Protein AF-A0A177DA04-F1 (afdb_monomer_lite)

Sequence (221 aa):
MASESLLPSSLSTVGLNAWQENIQHTIASGASYNESFCVTCPNVEGAEEYCADYDKLRGQGVSLKIFTAANLSEALQFEYALVQNPLDELPYHKLNYDVSLLDCADPLDHALLYGIGFNTEN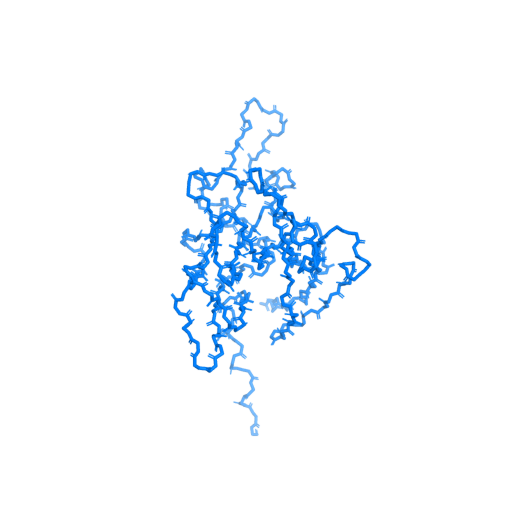HREITDQSMSAEDRKHKVDLCPGYKGGLRVSFKAEESCDGDVCEPIDCNEDDWCKIYFFQRTRDGEPSLSCGGEFRGNVVLDLCVASAGANINTEAGSK

pLDDT: mean 77.26, std 18.07, range [25.11, 94.94]

Secondary structure (DSSP, 8-state):
------PPEEEEEE-SS-GGGG-EEEE-TT-----PPPEE----TT-S---TTT-SSTT--EEEEEEETTEEEEEEEEEEEEE--GGGT-SSPEEEEEEE-TTSS-TTTTTTTTT--TTSS------TTT--HHHHHHHHHHSTTTTT-EEEEEEEPTTS-STTSPPEEE-SSS--SSBSS-S--SS-S-EEEEEE--EEEEEESSGGGGGSSSSSS----

Radius of gyration: 19.54 Å; chains: 1; bounding box: 57×49×57 Å

Organism: Alternaria alternata (NCBI:txid5599)

Foldseek 3Di:
DDDPDPAWKKKAKDQPDDPVRRDIDTAGVPGDDDDDAAAEEAPDPPQPDTPVVRHPHHNAWIWMWIGGPVDPQFTKIKTWHQYDHSVVVDPGTKIKIAIERQSHLACVVVVVQVVADPPDPDGDQDFLVRDDLSNLVSSQVTHPQQAQHKKKAWDADPPDDRPQWDIWTDGSRDDTLHGRHDCDDDNRSITIGNDHGHGDIDMHGNVRVVVVPPPDPDDDD

Structure (mmCIF, N/CA/C/O backbone):
data_AF-A0A177DA04-F1
#
_entry.id   AF-A0A177DA04-F1
#
loop_
_atom_site.group_PDB
_atom_site.id
_atom_site.type_symbol
_atom_site.label_atom_id
_atom_site.label_alt_id
_atom_site.label_comp_id
_atom_site.label_asym_id
_atom_site.label_entity_id
_atom_site.label_seq_id
_atom_site.pdbx_PDB_ins_code
_atom_site.Cartn_x
_atom_site.Cartn_y
_atom_site.Cartn_z
_atom_site.occupancy
_atom_site.B_iso_or_equiv
_atom_site.auth_seq_id
_atom_site.auth_comp_id
_atom_site.auth_asym_id
_atom_site.auth_atom_id
_atom_site.pdbx_PDB_model_num
ATOM 1 N N . MET A 1 1 ? 4.439 -19.623 -28.391 1.00 32.19 1 MET A N 1
ATOM 2 C CA . MET A 1 1 ? 3.763 -18.685 -27.475 1.00 32.19 1 MET A CA 1
ATOM 3 C C . MET A 1 1 ? 3.767 -19.354 -26.119 1.00 32.19 1 MET A C 1
ATOM 5 O O . MET A 1 1 ? 3.118 -20.381 -25.972 1.00 32.19 1 MET A O 1
ATOM 9 N N . ALA A 1 2 ? 4.636 -18.904 -25.217 1.00 25.11 2 ALA A N 1
ATOM 10 C CA . ALA A 1 2 ? 4.745 -19.487 -23.888 1.00 25.11 2 ALA A CA 1
ATOM 11 C C . ALA A 1 2 ? 3.611 -18.921 -23.030 1.00 25.11 2 ALA A C 1
ATOM 13 O O . ALA A 1 2 ? 3.493 -17.710 -22.883 1.00 25.11 2 ALA A O 1
ATOM 14 N N . SER A 1 3 ? 2.753 -19.808 -22.536 1.00 26.34 3 SER A N 1
ATOM 15 C CA . SER A 1 3 ? 1.820 -19.515 -21.456 1.00 26.34 3 SER A CA 1
ATOM 16 C C . SER A 1 3 ? 2.656 -19.287 -20.200 1.00 26.34 3 SER A C 1
ATOM 18 O O . SER A 1 3 ? 3.139 -20.255 -19.612 1.00 26.34 3 SER A O 1
ATOM 20 N N . GLU A 1 4 ? 2.872 -18.031 -19.813 1.00 31.91 4 GLU A N 1
ATOM 21 C CA . GLU A 1 4 ? 3.385 -17.703 -18.483 1.00 31.91 4 GLU A CA 1
ATOM 22 C C . GLU A 1 4 ? 2.327 -18.125 -17.462 1.00 31.91 4 GLU A C 1
ATOM 24 O O . GLU A 1 4 ? 1.339 -17.440 -17.213 1.00 31.91 4 GLU A O 1
ATOM 29 N N . SER A 1 5 ? 2.512 -19.329 -16.927 1.00 34.41 5 SER A N 1
ATOM 30 C CA . SER A 1 5 ? 1.842 -19.801 -15.724 1.00 34.41 5 SER A CA 1
ATOM 31 C C . SER A 1 5 ? 2.102 -18.777 -14.622 1.00 34.41 5 SER A C 1
ATOM 33 O O . SER A 1 5 ? 3.242 -18.658 -14.174 1.00 34.41 5 SER A O 1
ATOM 35 N N . LEU A 1 6 ? 1.058 -18.062 -14.194 1.00 39.75 6 LEU A N 1
ATOM 36 C CA . LEU A 1 6 ? 1.066 -17.227 -12.994 1.00 39.75 6 LEU A CA 1
ATOM 37 C C . LEU A 1 6 ? 1.568 -18.086 -11.827 1.00 39.75 6 LEU A C 1
ATOM 39 O O . LEU A 1 6 ? 0.866 -18.978 -11.349 1.00 39.75 6 LEU A O 1
ATOM 43 N N . LEU A 1 7 ? 2.829 -17.883 -11.447 1.00 40.91 7 LEU A N 1
ATOM 44 C CA . LEU A 1 7 ? 3.443 -18.593 -10.334 1.00 40.91 7 LEU A CA 1
ATOM 45 C C . LEU A 1 7 ?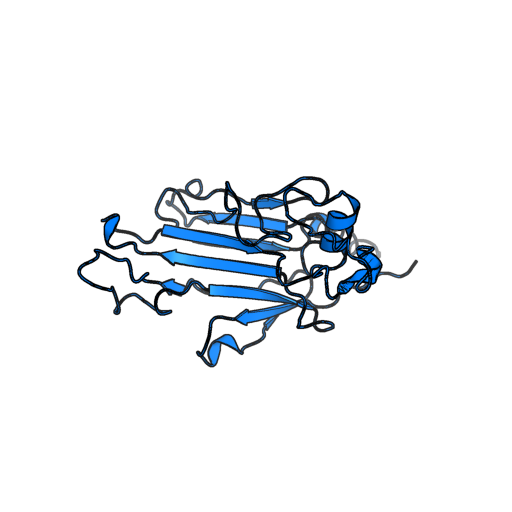 2.674 -18.254 -9.048 1.00 40.91 7 LEU A C 1
ATOM 47 O O . LEU A 1 7 ? 2.186 -17.130 -8.915 1.00 40.91 7 LEU A O 1
ATOM 51 N N . PRO A 1 8 ? 2.542 -19.206 -8.110 1.00 40.59 8 PRO A N 1
ATOM 52 C CA . PRO A 1 8 ? 1.866 -18.953 -6.846 1.00 40.59 8 PRO A CA 1
ATOM 53 C C . PRO A 1 8 ? 2.555 -17.803 -6.103 1.00 40.59 8 PRO A C 1
ATOM 55 O O . PRO A 1 8 ? 3.779 -17.799 -5.930 1.00 40.59 8 PRO A O 1
ATOM 58 N N . SER A 1 9 ? 1.754 -16.834 -5.673 1.00 46.91 9 SER A N 1
ATOM 59 C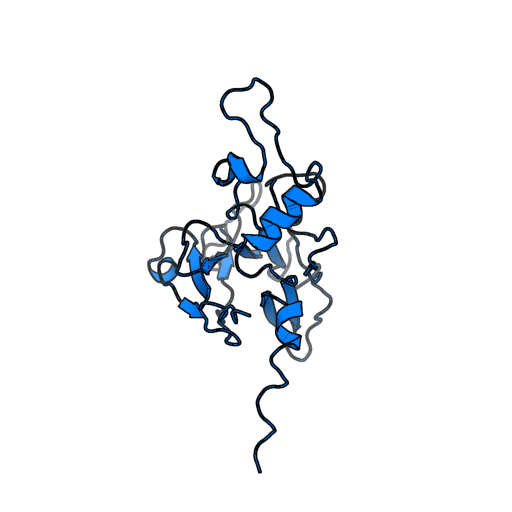 CA . SER A 1 9 ? 2.197 -15.756 -4.798 1.00 46.91 9 SER A CA 1
ATOM 60 C C . SER A 1 9 ? 2.239 -16.288 -3.367 1.00 46.91 9 SER A C 1
ATOM 62 O O . SER A 1 9 ? 1.348 -17.022 -2.938 1.00 46.91 9 SER A O 1
ATOM 64 N N . SER A 1 10 ? 3.272 -15.940 -2.613 1.00 45.19 10 SER A N 1
ATOM 65 C CA . SER A 1 10 ? 3.345 -16.239 -1.184 1.00 45.19 10 SER A CA 1
ATOM 66 C C . SER A 1 10 ? 3.157 -14.935 -0.416 1.00 45.19 10 SER A C 1
ATOM 68 O O . SER A 1 10 ? 3.814 -13.936 -0.690 1.00 45.19 10 SER A O 1
ATOM 70 N N . LEU A 1 11 ? 2.225 -14.940 0.527 1.00 47.34 11 LEU A N 1
ATOM 71 C CA . LEU A 1 11 ? 1.990 -13.860 1.470 1.00 47.34 11 LEU A CA 1
ATOM 72 C C . LEU A 1 11 ? 2.833 -14.111 2.723 1.00 47.34 11 LEU A C 1
ATOM 74 O O . LEU A 1 11 ? 2.823 -15.218 3.257 1.00 47.34 11 LEU A O 1
ATOM 78 N N . SER A 1 12 ? 3.524 -13.095 3.223 1.00 43.62 12 SER A N 1
ATOM 79 C CA . SER A 1 12 ? 4.041 -13.066 4.590 1.00 43.62 12 SER A CA 1
ATOM 80 C C . SER A 1 12 ? 3.496 -11.832 5.282 1.00 43.62 12 SER A C 1
ATOM 82 O O . SER A 1 12 ? 3.671 -10.710 4.817 1.00 43.62 12 SER A O 1
ATOM 84 N N . THR A 1 13 ? 2.878 -12.022 6.433 1.00 41.59 13 THR A N 1
ATOM 85 C CA . THR A 1 13 ? 2.713 -10.953 7.421 1.00 41.59 13 THR A CA 1
ATOM 86 C C . THR A 1 13 ? 4.102 -10.494 7.884 1.00 41.59 13 THR A C 1
ATOM 88 O O . THR A 1 13 ? 4.988 -11.329 8.037 1.00 41.59 13 THR A O 1
ATOM 91 N N . VAL A 1 14 ? 4.352 -9.198 8.086 1.00 36.78 14 VAL A N 1
ATOM 92 C CA . VAL A 1 14 ? 5.551 -8.730 8.806 1.00 36.78 14 VAL A CA 1
ATOM 93 C C . VAL A 1 14 ? 5.154 -7.584 9.735 1.00 36.78 14 VAL A C 1
ATOM 95 O O . VAL A 1 14 ? 4.710 -6.542 9.271 1.00 36.78 14 VAL A O 1
ATOM 98 N N . GLY A 1 15 ? 5.332 -7.769 11.047 1.00 35.88 15 GLY A N 1
ATOM 99 C CA . GLY A 1 15 ? 4.949 -6.792 12.075 1.00 35.88 15 GLY A CA 1
ATOM 100 C C . GLY A 1 15 ? 5.748 -6.893 13.384 1.00 35.88 15 GLY A C 1
ATOM 101 O O . GLY A 1 15 ? 5.175 -6.760 14.445 1.00 35.88 15 GLY A O 1
ATOM 102 N N . LEU A 1 16 ? 7.061 -7.148 13.317 1.00 41.31 16 LEU A N 1
ATOM 103 C CA . LEU A 1 16 ? 8.020 -7.274 14.436 1.00 41.31 16 LEU A CA 1
ATOM 104 C C . LEU A 1 16 ? 7.566 -8.006 15.735 1.00 41.31 16 LEU A C 1
ATOM 106 O O . LEU A 1 16 ? 7.129 -7.405 16.717 1.00 41.31 16 LEU A O 1
ATOM 110 N N . ASN A 1 17 ? 8.053 -9.253 15.833 1.00 39.59 17 ASN A N 1
ATOM 111 C CA . ASN A 1 17 ? 8.361 -10.056 17.035 1.00 39.59 17 ASN A CA 1
ATOM 112 C C . ASN A 1 17 ? 7.239 -10.901 17.657 1.00 39.59 17 ASN A C 1
ATOM 114 O O . ASN A 1 17 ? 7.461 -11.494 18.720 1.00 39.59 17 ASN A O 1
ATOM 118 N N . ALA A 1 18 ? 6.103 -11.085 16.987 1.00 50.94 18 ALA A N 1
ATOM 119 C CA . ALA A 1 18 ? 5.252 -12.242 17.264 1.00 50.94 18 ALA A CA 1
ATOM 120 C C . ALA A 1 18 ? 5.673 -13.414 16.360 1.00 50.94 18 ALA A C 1
ATOM 122 O O . ALA A 1 18 ? 5.874 -13.248 15.160 1.00 50.94 18 ALA A O 1
ATOM 123 N N . TRP A 1 19 ? 5.811 -14.633 16.896 1.00 56.94 19 TRP A N 1
ATOM 124 C CA . TRP A 1 19 ? 6.152 -15.801 16.061 1.00 56.94 19 TRP A CA 1
ATOM 125 C C . TRP A 1 19 ? 5.100 -16.050 14.969 1.00 56.94 19 TRP A C 1
ATOM 127 O O . TRP A 1 19 ? 5.424 -16.610 13.924 1.00 56.94 19 TRP A O 1
ATOM 137 N N . GLN A 1 20 ? 3.866 -15.600 15.215 1.00 55.28 20 GLN A N 1
ATOM 138 C CA . GLN A 1 20 ? 2.743 -15.631 14.287 1.00 55.28 20 GLN A CA 1
ATOM 139 C C . GLN A 1 20 ? 2.986 -14.808 13.015 1.00 55.28 20 GLN A C 1
ATOM 141 O O . GLN A 1 20 ? 2.412 -15.131 11.986 1.00 55.28 20 GLN A O 1
ATOM 146 N N . GLU A 1 21 ? 3.858 -13.800 13.049 1.00 61.03 21 GLU A N 1
ATOM 147 C CA . GLU A 1 21 ? 4.155 -12.963 11.880 1.00 61.03 21 GLU A CA 1
ATOM 148 C C . GLU A 1 21 ? 5.144 -13.631 10.928 1.00 61.03 21 GLU A C 1
ATOM 150 O O . GLU A 1 21 ? 5.102 -13.383 9.736 1.00 61.03 21 GLU A O 1
ATOM 155 N N . ASN A 1 22 ? 5.990 -14.549 11.405 1.00 65.06 22 ASN A N 1
ATOM 156 C CA . ASN A 1 22 ? 6.877 -15.323 10.525 1.00 65.06 22 ASN A CA 1
ATOM 157 C C . ASN A 1 22 ? 6.127 -16.400 9.721 1.00 65.06 22 ASN A C 1
ATOM 159 O O . ASN A 1 22 ? 6.755 -17.187 9.005 1.00 65.06 22 ASN A O 1
ATOM 163 N N . ILE A 1 23 ? 4.803 -16.495 9.873 1.00 72.88 23 ILE A N 1
ATOM 164 C CA . ILE A 1 23 ? 3.995 -17.466 9.152 1.00 72.88 23 ILE A CA 1
ATOM 165 C C . ILE A 1 23 ? 3.788 -16.956 7.727 1.00 72.88 23 ILE A C 1
ATOM 167 O O . ILE A 1 23 ? 3.150 -15.938 7.479 1.00 72.88 23 ILE A O 1
ATOM 171 N N . GLN A 1 24 ? 4.333 -17.709 6.775 1.00 80.06 24 GLN A N 1
ATOM 172 C CA . GLN A 1 24 ? 4.091 -17.489 5.358 1.00 80.06 24 GLN A CA 1
ATOM 173 C C . GLN A 1 24 ? 2.893 -18.320 4.906 1.00 80.06 24 GLN A C 1
ATOM 175 O O . GLN A 1 24 ? 2.809 -19.524 5.168 1.00 80.06 24 GLN A O 1
ATOM 180 N N . HIS A 1 25 ? 1.988 -17.682 4.178 1.00 85.31 25 HIS A N 1
ATOM 181 C CA . HIS A 1 25 ? 0.802 -18.283 3.596 1.00 85.31 25 HIS A CA 1
ATOM 182 C C . HIS A 1 25 ? 0.931 -18.290 2.075 1.00 85.31 25 HIS A C 1
ATOM 184 O O . HIS A 1 25 ? 0.989 -17.246 1.434 1.00 85.31 25 HIS A O 1
ATOM 190 N N . THR A 1 26 ? 0.958 -19.467 1.455 1.00 85.94 26 THR A N 1
ATOM 191 C CA . THR A 1 26 ? 0.927 -19.555 -0.011 1.00 85.94 26 THR A CA 1
ATOM 192 C C . THR A 1 26 ? -0.490 -19.314 -0.522 1.00 85.94 26 THR A C 1
ATOM 194 O O . THR A 1 26 ? -1.422 -20.011 -0.120 1.00 85.94 26 THR A O 1
ATOM 197 N N . ILE A 1 27 ? -0.644 -18.364 -1.444 1.00 85.25 27 ILE A N 1
ATOM 198 C CA . ILE A 1 27 ? -1.904 -18.047 -2.115 1.00 85.25 27 ILE A CA 1
ATOM 199 C C . ILE A 1 27 ? -1.785 -18.504 -3.570 1.00 85.25 27 ILE A C 1
ATOM 201 O O . ILE A 1 27 ? -1.042 -17.946 -4.378 1.00 85.25 27 ILE A O 1
ATOM 205 N N . ALA A 1 28 ? -2.515 -19.564 -3.914 1.00 85.06 28 ALA A N 1
ATOM 206 C CA . ALA A 1 28 ? -2.605 -20.005 -5.300 1.00 85.06 28 ALA A CA 1
ATOM 207 C C . ALA A 1 28 ? -3.313 -18.949 -6.168 1.00 85.06 28 ALA A C 1
ATOM 209 O O . ALA A 1 28 ? -4.104 -18.146 -5.674 1.00 85.06 28 ALA A O 1
ATOM 210 N N . SER A 1 29 ? -3.069 -18.972 -7.480 1.00 85.00 29 SER A N 1
ATOM 211 C CA . SER A 1 29 ? -3.790 -18.102 -8.416 1.00 85.00 29 SER A CA 1
ATOM 212 C C . SER A 1 29 ? -5.308 -18.293 -8.277 1.00 85.00 29 SER A C 1
ATOM 214 O O . SER A 1 29 ? -5.792 -19.424 -8.238 1.00 85.00 29 SER A O 1
ATOM 216 N N . GLY A 1 30 ? -6.047 -17.186 -8.161 1.00 85.31 30 GLY A N 1
ATOM 217 C CA . GLY A 1 30 ? -7.500 -17.185 -7.954 1.00 85.31 30 GLY A CA 1
ATOM 218 C C . GLY A 1 30 ? -7.962 -17.555 -6.538 1.00 85.31 30 GLY A C 1
ATOM 219 O O . GLY A 1 30 ? -9.165 -17.561 -6.288 1.00 85.31 30 GLY A O 1
ATOM 220 N N . ALA A 1 31 ? -7.047 -17.859 -5.613 1.00 89.06 31 ALA A N 1
ATOM 221 C CA . ALA A 1 31 ? -7.371 -18.081 -4.208 1.00 89.06 31 ALA A CA 1
ATOM 222 C C . ALA A 1 31 ? -7.358 -16.766 -3.411 1.00 89.06 31 ALA A C 1
ATOM 224 O O . ALA A 1 31 ? -6.904 -15.726 -3.885 1.00 89.06 31 ALA A O 1
ATOM 225 N N . SER A 1 32 ? -7.836 -16.832 -2.169 1.00 89.75 32 SER A N 1
ATOM 226 C CA . SER A 1 32 ? -7.848 -15.702 -1.238 1.00 89.75 32 SER A CA 1
ATOM 227 C C . SER A 1 32 ? -7.281 -16.121 0.114 1.00 89.75 32 SER A C 1
ATOM 229 O O . SER A 1 32 ? -7.444 -17.268 0.537 1.00 89.75 32 SER A O 1
ATOM 231 N N . TYR A 1 33 ? -6.650 -15.173 0.798 1.00 89.94 33 TYR A N 1
ATOM 232 C CA . TYR A 1 33 ? -6.265 -15.267 2.202 1.00 89.94 33 TYR A CA 1
ATOM 233 C C . TYR A 1 33 ? -7.043 -14.214 2.986 1.00 89.94 33 TYR A C 1
ATOM 235 O O . TYR A 1 33 ? -7.231 -13.108 2.490 1.00 89.94 33 TYR A O 1
ATOM 243 N N . ASN A 1 34 ? -7.480 -14.561 4.196 1.00 90.25 34 ASN A N 1
ATOM 244 C CA . ASN A 1 34 ? -8.212 -13.654 5.071 1.00 90.25 34 ASN A CA 1
ATOM 245 C C . ASN A 1 34 ? -7.670 -13.768 6.497 1.00 90.25 34 ASN A C 1
ATOM 247 O O . ASN A 1 34 ? -7.446 -14.879 6.983 1.00 90.25 34 ASN A O 1
ATOM 251 N N . GLU A 1 35 ? -7.570 -12.636 7.186 1.00 85.12 35 GLU A N 1
ATOM 252 C CA . GLU A 1 35 ? -7.274 -12.560 8.614 1.00 85.12 35 GLU A CA 1
ATOM 253 C C . GLU A 1 35 ? -8.138 -11.497 9.299 1.00 85.12 35 GLU A C 1
ATOM 255 O O . GLU A 1 35 ? -8.652 -10.580 8.659 1.00 85.12 35 GLU A O 1
ATOM 260 N N . SER A 1 36 ? -8.348 -11.642 10.607 1.00 85.69 36 SER A N 1
ATOM 261 C CA . SER A 1 36 ? -9.048 -10.627 11.396 1.00 85.69 36 SER A CA 1
ATOM 262 C C . SER A 1 36 ? -8.167 -9.399 11.601 1.00 85.69 36 SER A C 1
ATOM 264 O O . SER A 1 36 ? -6.971 -9.535 11.849 1.00 85.69 36 SER A O 1
ATOM 266 N N . PHE A 1 37 ? -8.771 -8.208 11.632 1.00 84.12 37 PHE A N 1
ATOM 267 C CA . PHE A 1 37 ? -8.032 -6.988 11.940 1.00 84.12 37 PHE A CA 1
ATOM 268 C C . PHE A 1 37 ? -7.311 -7.046 13.296 1.00 84.12 37 PHE A C 1
ATOM 270 O O . PHE A 1 37 ? -7.845 -7.497 14.325 1.00 84.12 37 PHE A O 1
ATOM 277 N N . CYS A 1 38 ? -6.100 -6.496 13.297 1.00 78.44 38 CYS A N 1
ATOM 278 C CA . CYS A 1 38 ? -5.376 -6.140 14.504 1.00 78.44 38 CYS A CA 1
ATOM 279 C C . CYS A 1 38 ? -5.726 -4.709 14.907 1.00 78.44 38 CYS A C 1
ATOM 281 O O . CYS A 1 38 ? -5.922 -3.831 14.065 1.00 78.44 38 CYS A O 1
ATOM 283 N N . VAL A 1 39 ? -5.814 -4.502 16.215 1.00 79.88 39 VAL A N 1
ATOM 284 C CA . VAL A 1 39 ? -6.092 -3.203 16.821 1.00 79.88 39 VAL A CA 1
ATOM 285 C C . VAL A 1 39 ? -4.783 -2.634 17.325 1.00 79.88 39 VAL A C 1
ATOM 287 O O . VAL A 1 39 ? -3.997 -3.378 17.913 1.00 79.88 39 VAL A O 1
ATOM 290 N N . THR A 1 40 ? -4.569 -1.341 17.099 1.00 76.44 40 THR A N 1
ATOM 291 C CA . THR A 1 40 ? -3.406 -0.625 17.608 1.00 76.44 40 THR A CA 1
ATOM 292 C C . THR A 1 40 ? -3.808 0.639 18.357 1.00 76.44 40 THR A C 1
ATOM 294 O O . THR A 1 40 ? -4.761 1.330 17.989 1.00 76.44 40 THR A O 1
ATOM 297 N N . CYS A 1 41 ? -3.068 0.950 19.418 1.00 78.81 41 CYS A N 1
ATOM 298 C CA . CYS A 1 41 ? -3.226 2.182 20.171 1.00 78.81 41 CYS A CA 1
ATOM 299 C C . CYS A 1 41 ? -1.956 3.021 20.002 1.00 78.81 41 CYS A C 1
ATOM 301 O O . CYS A 1 41 ? -0.912 2.657 20.532 1.00 78.81 41 CYS A O 1
ATOM 303 N N . PRO A 1 42 ? -1.956 4.123 19.244 1.00 74.75 42 PRO A N 1
ATOM 304 C CA . PRO A 1 42 ? -0.759 4.940 19.111 1.00 74.75 42 PRO A CA 1
ATOM 305 C C . PRO A 1 42 ? -0.409 5.595 20.453 1.00 74.75 42 PRO A C 1
ATOM 307 O O . PRO A 1 42 ? -1.280 6.058 21.189 1.00 74.75 42 PRO A O 1
ATOM 310 N N . ASN A 1 43 ? 0.886 5.672 20.764 1.00 75.50 43 ASN A N 1
ATOM 311 C CA . ASN A 1 43 ? 1.364 6.486 21.878 1.00 75.50 43 ASN A CA 1
ATOM 312 C C . ASN A 1 43 ? 1.475 7.944 21.410 1.00 75.50 43 ASN A C 1
ATOM 314 O O . ASN A 1 43 ? 2.456 8.315 20.762 1.00 75.50 43 ASN A O 1
ATOM 318 N N . VAL A 1 44 ? 0.440 8.739 21.679 1.00 75.50 44 VAL A N 1
ATOM 319 C CA . VAL A 1 44 ? 0.332 10.126 21.210 1.00 75.50 44 VAL A CA 1
ATOM 320 C C . VAL A 1 44 ? 0.772 11.091 22.311 1.00 75.50 44 VAL A C 1
ATOM 322 O O . VAL A 1 44 ? 0.290 11.021 23.441 1.00 75.50 44 VAL A O 1
ATOM 325 N N . GLU A 1 45 ? 1.679 12.015 21.987 1.00 78.31 45 GLU A N 1
ATOM 326 C CA . GLU A 1 45 ? 2.109 13.065 22.916 1.00 78.31 45 GLU A CA 1
ATOM 327 C C . GLU A 1 45 ? 0.915 13.945 23.329 1.00 78.31 45 GLU A C 1
ATOM 329 O O . GLU A 1 45 ? 0.154 14.416 22.486 1.00 78.31 45 GLU A O 1
ATOM 334 N N . GLY A 1 46 ? 0.743 14.160 24.636 1.00 76.25 46 GLY A N 1
ATOM 335 C CA . GLY A 1 46 ? -0.382 14.918 25.196 1.00 76.25 46 GLY A CA 1
ATOM 336 C C . GLY A 1 46 ? -1.605 14.076 25.571 1.00 76.25 46 GLY A C 1
ATOM 337 O O . GLY A 1 46 ? -2.508 14.601 26.217 1.00 76.25 46 GLY A O 1
ATOM 338 N N . ALA A 1 47 ? -1.627 12.783 25.237 1.00 74.94 47 ALA A N 1
ATOM 339 C CA . ALA A 1 47 ? -2.603 11.852 25.791 1.00 74.94 47 ALA A CA 1
ATOM 340 C C . ALA A 1 47 ? -2.190 11.423 27.209 1.00 74.94 47 ALA A C 1
ATOM 342 O O . ALA A 1 47 ? -1.024 11.108 27.451 1.00 74.94 47 ALA A O 1
ATOM 343 N N . GLU A 1 48 ? -3.138 11.402 28.152 1.00 67.56 48 GLU A N 1
ATOM 344 C CA . GLU A 1 48 ? -2.853 11.001 29.540 1.00 67.56 48 GLU A CA 1
ATOM 345 C C . GLU A 1 48 ? -2.599 9.492 29.683 1.00 67.56 48 GLU A C 1
ATOM 347 O O . GLU A 1 48 ? -1.870 9.079 30.586 1.00 67.56 48 GLU A O 1
ATOM 352 N N . GLU A 1 49 ? -3.162 8.666 28.795 1.00 71.25 49 GLU A N 1
ATOM 353 C CA . GLU A 1 49 ? -3.114 7.212 28.923 1.00 71.25 49 GLU A CA 1
ATOM 354 C C . GLU A 1 49 ? -3.008 6.504 27.565 1.00 71.25 49 GLU A C 1
ATOM 356 O O . GLU A 1 49 ? -3.740 6.789 26.617 1.00 71.25 49 GLU A O 1
ATOM 361 N N . TYR A 1 50 ? -2.085 5.545 27.491 1.00 74.69 50 TYR A N 1
ATOM 362 C CA . TYR A 1 50 ? -1.986 4.581 26.400 1.00 74.69 50 TYR A CA 1
ATOM 363 C C . TYR A 1 50 ? -2.945 3.413 26.665 1.00 74.69 50 TYR A C 1
ATOM 365 O O . TYR A 1 50 ? -2.909 2.803 27.735 1.00 74.69 50 TYR A O 1
ATOM 373 N N . CYS A 1 51 ? -3.780 3.067 25.685 1.00 72.88 51 CYS A N 1
ATOM 374 C CA . CYS A 1 51 ? -4.856 2.086 25.832 1.00 72.88 51 CYS A CA 1
ATOM 375 C C . CYS A 1 51 ? -4.388 0.625 25.658 1.00 72.88 51 CYS A C 1
ATOM 377 O O . CYS A 1 51 ? -4.807 -0.092 24.749 1.00 72.88 51 CYS A O 1
ATOM 379 N N . ALA A 1 52 ? -3.523 0.175 26.574 1.00 72.88 52 ALA A N 1
ATOM 380 C CA . ALA A 1 52 ? -2.853 -1.130 26.528 1.00 72.88 52 ALA A CA 1
ATOM 381 C C . ALA A 1 52 ? -3.801 -2.339 26.428 1.00 72.88 52 ALA A C 1
ATOM 383 O O . ALA A 1 52 ? -3.430 -3.346 25.831 1.00 72.88 52 ALA A O 1
ATOM 384 N N . ASP A 1 53 ? -5.008 -2.246 26.991 1.00 73.56 53 ASP A N 1
ATOM 385 C CA . ASP A 1 53 ? -5.978 -3.351 27.007 1.00 73.56 53 ASP A CA 1
ATOM 386 C C . ASP A 1 53 ? -6.603 -3.636 25.630 1.00 73.56 53 ASP A C 1
ATOM 388 O O . ASP A 1 53 ? -7.058 -4.752 25.375 1.00 73.56 53 ASP A O 1
ATOM 392 N N . TYR A 1 54 ? -6.624 -2.642 24.737 1.00 68.31 54 TYR A N 1
ATOM 393 C CA . TYR A 1 54 ? -7.153 -2.781 23.375 1.00 68.31 54 TYR A CA 1
ATOM 394 C C . TYR A 1 54 ? -6.053 -3.065 22.354 1.00 68.31 54 TYR A C 1
ATOM 396 O O . TYR A 1 54 ? -6.327 -3.606 21.281 1.00 68.31 54 TYR A O 1
ATOM 404 N N . ASP A 1 55 ? -4.816 -2.702 22.686 1.00 71.69 55 ASP A N 1
ATOM 405 C CA . ASP A 1 55 ? -3.707 -2.745 21.755 1.00 71.69 55 ASP A CA 1
ATOM 406 C C . ASP A 1 55 ? -3.167 -4.169 21.562 1.00 71.69 55 ASP A C 1
ATOM 408 O O . ASP A 1 55 ? -2.517 -4.749 22.436 1.00 71.69 55 ASP A O 1
ATOM 412 N N . LYS A 1 56 ? -3.416 -4.731 20.377 1.00 66.81 56 LYS A N 1
ATOM 413 C CA . LYS A 1 56 ? -2.853 -6.022 19.974 1.00 66.81 56 LYS A CA 1
ATOM 414 C C . LYS A 1 56 ? -1.413 -5.887 19.468 1.00 66.81 56 LYS A C 1
ATOM 416 O O . LYS A 1 56 ? -0.675 -6.867 19.547 1.00 66.81 56 LYS A O 1
ATOM 421 N N . LEU A 1 57 ? -1.014 -4.714 18.969 1.00 66.88 57 LEU A N 1
ATOM 422 C CA . LEU A 1 57 ? 0.306 -4.415 18.405 1.00 66.88 57 LEU A CA 1
ATOM 423 C C . LEU A 1 57 ? 0.736 -2.999 18.807 1.00 66.88 57 LEU A C 1
ATOM 425 O O . LEU A 1 57 ? 0.306 -2.024 18.194 1.00 66.88 57 LEU A O 1
ATOM 429 N N . ARG A 1 58 ? 1.614 -2.913 19.820 1.00 63.47 58 ARG A N 1
ATOM 430 C CA . ARG A 1 58 ? 2.041 -1.683 20.524 1.00 63.47 58 ARG A CA 1
ATOM 431 C C . ARG A 1 58 ? 2.265 -0.460 19.621 1.00 63.47 58 ARG A C 1
ATOM 433 O O . ARG A 1 58 ? 3.403 -0.184 19.239 1.00 63.47 58 ARG A O 1
ATOM 440 N N . GLY A 1 59 ? 1.208 0.297 19.334 1.00 63.22 59 GLY A N 1
ATOM 441 C CA . GLY A 1 59 ? 1.231 1.468 18.453 1.00 63.22 59 GLY A CA 1
ATOM 442 C C . GLY A 1 59 ? 1.692 1.210 17.013 1.00 63.22 59 GLY A C 1
ATOM 443 O O . GLY A 1 59 ? 2.068 2.165 16.337 1.00 63.22 59 GLY A O 1
ATOM 444 N N . GLN A 1 60 ? 1.719 -0.046 16.556 1.00 68.19 60 GLN A N 1
ATOM 445 C CA . GLN A 1 60 ? 2.134 -0.426 15.206 1.00 68.19 60 GLN A CA 1
ATOM 446 C C . GLN A 1 60 ? 0.952 -0.963 14.393 1.00 68.19 60 GLN A C 1
ATOM 448 O O . GLN A 1 60 ? 0.141 -1.748 14.888 1.00 68.19 60 GLN A O 1
ATOM 453 N N . GLY A 1 61 ? 0.878 -0.543 13.129 1.00 77.31 61 GLY A N 1
ATOM 454 C CA . GLY A 1 61 ? 0.001 -1.155 12.136 1.00 77.31 61 GLY A CA 1
ATOM 455 C C . GLY A 1 61 ? 0.463 -2.560 11.743 1.00 77.31 61 GLY A C 1
ATOM 456 O O . GLY A 1 61 ? 1.555 -3.008 12.093 1.00 77.31 61 GLY A O 1
ATOM 457 N N . VAL A 1 62 ? -0.388 -3.259 11.001 1.00 84.50 62 VAL A N 1
ATOM 458 C CA . VAL A 1 62 ? -0.072 -4.539 10.366 1.00 84.50 62 VAL A CA 1
ATOM 459 C C . VAL A 1 62 ? 0.402 -4.271 8.954 1.00 84.50 62 VAL A C 1
ATOM 461 O O . VAL A 1 62 ? -0.318 -3.643 8.186 1.00 84.50 62 VAL A O 1
ATOM 464 N N . SER A 1 63 ? 1.567 -4.808 8.598 1.00 85.88 63 SER A N 1
ATOM 465 C CA . SER A 1 63 ? 2.054 -4.824 7.222 1.00 85.88 63 SER A CA 1
ATOM 466 C C . SER A 1 63 ? 1.930 -6.234 6.637 1.00 85.88 63 SER A C 1
ATOM 468 O O . SER A 1 63 ? 2.536 -7.203 7.106 1.00 85.88 63 SER A O 1
ATOM 470 N N . LEU A 1 64 ? 1.106 -6.352 5.597 1.00 88.69 64 LEU A N 1
ATOM 471 C CA . LEU A 1 64 ? 0.981 -7.532 4.754 1.00 88.69 64 LEU A CA 1
ATOM 472 C C . LEU A 1 64 ? 1.928 -7.404 3.569 1.00 88.69 64 LEU A C 1
ATOM 474 O O . LEU A 1 64 ? 1.706 -6.578 2.685 1.00 88.69 64 LEU A O 1
ATOM 478 N N . LYS A 1 65 ? 2.966 -8.245 3.527 1.00 90.06 65 LYS A N 1
ATOM 479 C CA . LYS A 1 65 ? 3.930 -8.287 2.428 1.00 90.06 65 LYS A CA 1
ATOM 480 C C . LYS A 1 65 ? 3.621 -9.440 1.486 1.00 90.06 65 LYS A C 1
ATOM 482 O O . LYS A 1 65 ? 3.588 -10.609 1.868 1.00 90.06 65 LYS A O 1
ATOM 487 N N . ILE A 1 66 ? 3.401 -9.105 0.228 1.00 91.50 66 ILE A N 1
ATOM 488 C CA . ILE A 1 66 ? 3.043 -10.028 -0.838 1.00 91.50 66 ILE A CA 1
ATOM 489 C C . ILE A 1 66 ? 4.234 -10.133 -1.770 1.00 91.50 66 ILE A C 1
ATOM 491 O O . ILE A 1 66 ? 4.641 -9.141 -2.368 1.00 91.50 66 ILE A O 1
ATOM 495 N N . PHE A 1 67 ? 4.767 -11.337 -1.927 1.00 91.25 67 PHE A N 1
ATOM 496 C CA . PHE A 1 67 ? 5.907 -11.598 -2.795 1.00 91.25 67 PHE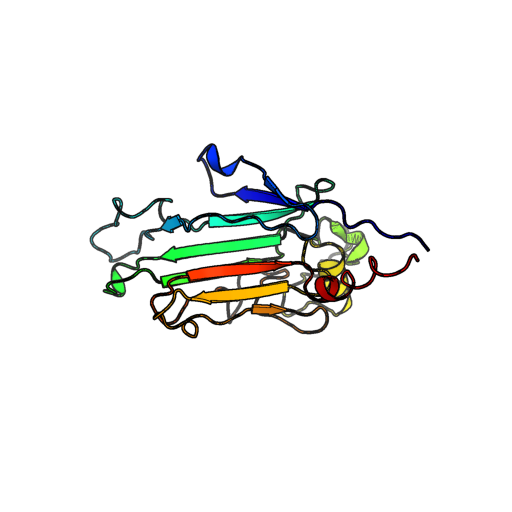 A CA 1
ATOM 497 C C . PHE A 1 67 ? 5.706 -12.879 -3.603 1.00 91.25 67 PHE A C 1
ATOM 499 O O . PHE A 1 67 ? 4.740 -13.626 -3.431 1.00 91.25 67 PHE A O 1
ATOM 506 N N . THR A 1 68 ? 6.625 -13.153 -4.524 1.00 87.38 68 THR A N 1
ATOM 507 C CA . THR A 1 68 ? 6.641 -14.442 -5.227 1.00 87.38 68 THR A CA 1
ATOM 508 C C . THR A 1 68 ? 7.595 -15.400 -4.531 1.00 87.38 68 THR A C 1
ATOM 510 O O . THR A 1 68 ? 8.605 -14.987 -3.967 1.00 87.38 68 THR A O 1
ATOM 513 N N . ALA A 1 69 ? 7.342 -16.706 -4.628 1.00 81.94 69 ALA A N 1
ATOM 514 C CA . ALA A 1 69 ? 8.281 -17.705 -4.110 1.00 81.94 69 ALA A CA 1
ATOM 515 C C . ALA A 1 69 ? 9.685 -17.615 -4.751 1.00 81.94 69 ALA A C 1
ATOM 517 O O . ALA A 1 69 ? 10.655 -18.112 -4.183 1.00 81.94 69 ALA A O 1
ATOM 518 N N . ALA A 1 70 ? 9.794 -16.998 -5.932 1.00 83.31 70 ALA A N 1
ATOM 519 C CA . ALA A 1 70 ? 11.056 -16.799 -6.634 1.00 83.31 70 ALA A CA 1
ATOM 520 C C . ALA A 1 70 ? 11.881 -15.631 -6.076 1.00 83.31 70 ALA A C 1
ATOM 522 O O . ALA A 1 70 ? 13.099 -15.626 -6.248 1.00 83.31 70 ALA A O 1
ATOM 523 N N . ASN A 1 71 ? 11.242 -14.649 -5.434 1.00 82.06 71 ASN A N 1
ATOM 524 C CA . ASN A 1 71 ? 11.922 -13.461 -4.942 1.00 82.06 71 ASN A CA 1
ATOM 525 C C . ASN A 1 71 ? 11.242 -12.915 -3.679 1.00 82.06 71 ASN A C 1
ATOM 527 O O . ASN A 1 71 ? 10.203 -12.268 -3.763 1.00 82.06 71 ASN A O 1
ATOM 531 N N . LEU A 1 72 ? 11.837 -13.207 -2.519 1.00 83.44 72 LEU A N 1
ATOM 532 C CA . LEU A 1 72 ? 11.301 -12.852 -1.199 1.00 83.44 72 LEU A CA 1
ATOM 533 C C . LEU A 1 72 ? 11.650 -11.421 -0.766 1.00 83.44 72 LEU A C 1
ATOM 535 O O . LEU A 1 72 ? 11.070 -10.930 0.198 1.00 83.44 72 LEU A O 1
ATOM 539 N N . SER A 1 73 ? 12.627 -10.782 -1.419 1.00 84.06 73 SER A N 1
ATOM 540 C CA . SER A 1 73 ? 13.037 -9.410 -1.100 1.00 84.06 73 SER A CA 1
ATOM 541 C C . SER A 1 73 ? 12.215 -8.358 -1.836 1.00 84.06 73 SER A C 1
ATOM 543 O O . SER A 1 73 ? 12.259 -7.204 -1.441 1.00 84.06 73 SER A O 1
ATOM 545 N N . GLU A 1 74 ? 11.471 -8.758 -2.870 1.00 89.38 74 GLU A N 1
ATOM 546 C CA . GLU A 1 74 ? 10.610 -7.876 -3.655 1.00 89.38 74 GLU A CA 1
ATOM 547 C C . GLU A 1 74 ? 9.160 -8.081 -3.221 1.00 89.38 74 GLU A C 1
ATOM 549 O O . GLU A 1 74 ? 8.546 -9.100 -3.554 1.00 89.38 74 GLU A O 1
ATOM 554 N N . ALA A 1 75 ? 8.607 -7.127 -2.481 1.00 92.25 75 ALA A N 1
ATOM 555 C CA . ALA A 1 75 ? 7.267 -7.227 -1.933 1.00 92.25 75 ALA A CA 1
ATOM 556 C C . ALA A 1 75 ? 6.405 -6.001 -2.239 1.00 92.25 75 ALA A C 1
ATOM 558 O O . ALA A 1 75 ? 6.819 -4.856 -2.072 1.00 92.25 75 ALA A O 1
ATOM 559 N N . LEU A 1 76 ? 5.156 -6.267 -2.615 1.00 93.62 76 LEU A N 1
ATOM 560 C CA . LEU A 1 76 ? 4.073 -5.308 -2.448 1.00 93.62 76 LEU A CA 1
ATOM 561 C C . LEU A 1 76 ? 3.662 -5.332 -0.978 1.00 93.62 76 LEU A C 1
ATOM 563 O O . LEU A 1 76 ? 3.470 -6.405 -0.408 1.00 93.62 76 LEU A O 1
ATOM 567 N N . GLN A 1 77 ? 3.502 -4.165 -0.375 1.00 92.81 77 GLN A N 1
ATOM 568 C CA . GLN A 1 77 ? 3.029 -4.020 0.992 1.00 92.81 77 GLN A CA 1
ATOM 569 C C . GLN A 1 77 ? 1.614 -3.437 1.002 1.00 92.81 77 GLN A C 1
ATOM 571 O O . GLN A 1 77 ? 1.340 -2.444 0.332 1.00 92.81 77 GLN A O 1
ATOM 576 N N . PHE A 1 78 ? 0.732 -4.031 1.799 1.00 93.62 78 PHE A N 1
ATOM 577 C CA . PHE A 1 78 ? -0.508 -3.411 2.251 1.00 93.62 78 PHE A CA 1
ATOM 578 C C . PHE A 1 78 ? -0.426 -3.224 3.758 1.00 93.62 78 PHE A C 1
ATOM 580 O O . PHE A 1 78 ? -0.292 -4.201 4.493 1.00 93.62 78 PHE A O 1
ATOM 587 N N . GLU A 1 79 ? -0.465 -1.978 4.210 1.00 90.75 79 GLU A N 1
ATOM 588 C CA . GLU A 1 79 ? -0.467 -1.654 5.629 1.00 90.75 79 GLU A CA 1
ATOM 589 C C . GLU A 1 79 ? -1.879 -1.283 6.071 1.00 90.75 79 GLU A C 1
ATOM 591 O O . GLU A 1 79 ? -2.610 -0.608 5.345 1.00 90.75 79 GLU A O 1
ATOM 596 N N . TYR A 1 80 ? -2.280 -1.730 7.258 1.00 91.00 80 TYR A N 1
ATOM 597 C CA . TYR A 1 80 ? -3.525 -1.300 7.876 1.00 91.00 80 TYR A CA 1
ATOM 598 C C . TYR A 1 80 ? -3.411 -1.207 9.394 1.00 91.00 80 TYR A C 1
ATOM 600 O O . TYR A 1 80 ? -2.611 -1.887 10.035 1.00 91.00 80 TYR A O 1
ATOM 608 N N . ALA A 1 81 ? -4.280 -0.406 9.996 1.00 88.69 81 ALA A N 1
ATOM 609 C CA . ALA A 1 81 ? -4.384 -0.277 11.438 1.00 88.69 81 ALA A CA 1
ATOM 610 C C . ALA A 1 81 ? -5.802 0.132 11.845 1.00 88.69 81 ALA A C 1
ATOM 612 O O . ALA A 1 81 ? -6.346 1.091 11.302 1.00 88.69 81 ALA A O 1
ATOM 613 N N . LEU A 1 82 ? -6.388 -0.548 12.836 1.00 88.69 82 LEU A N 1
ATOM 614 C CA . LEU A 1 82 ? -7.537 -0.008 13.567 1.00 88.69 82 LEU A CA 1
ATOM 615 C C . LEU A 1 82 ? -7.012 0.863 14.706 1.00 88.69 82 LEU A C 1
ATOM 617 O O . LEU A 1 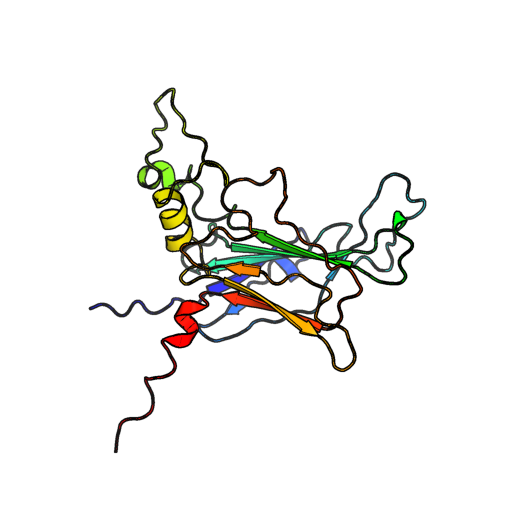82 ? -6.537 0.341 15.714 1.00 88.69 82 LEU A O 1
ATOM 621 N N . VAL A 1 83 ? -7.074 2.177 14.514 1.00 85.69 83 VAL A N 1
ATOM 622 C CA . VAL A 1 83 ? -6.450 3.191 15.363 1.00 85.69 83 VAL A CA 1
ATOM 623 C C . VAL A 1 83 ? -7.485 3.840 16.272 1.00 85.69 83 VAL A C 1
ATOM 625 O O . VAL A 1 83 ? -8.464 4.422 15.804 1.00 85.69 83 VAL A O 1
ATOM 628 N N . GLN A 1 84 ? -7.225 3.805 17.577 1.00 84.31 84 GLN A N 1
ATOM 629 C CA . GLN A 1 84 ? -7.941 4.604 18.570 1.00 84.31 84 GLN A CA 1
ATOM 630 C C . GLN A 1 84 ? -7.056 5.781 18.995 1.00 84.31 84 GLN A C 1
ATOM 632 O O . GLN A 1 84 ? -6.179 5.617 19.840 1.00 84.31 84 GLN A O 1
ATOM 637 N N . ASN A 1 85 ? -7.255 6.969 18.413 1.00 81.19 85 ASN A N 1
ATOM 638 C CA . ASN A 1 85 ? -6.552 8.167 18.879 1.00 81.19 85 ASN A CA 1
ATOM 639 C C . ASN A 1 85 ? -7.224 8.685 20.166 1.00 81.19 85 ASN A C 1
ATOM 641 O O . ASN A 1 85 ? -8.374 9.127 20.093 1.00 81.19 85 ASN A O 1
ATOM 645 N N . PRO A 1 86 ? -6.542 8.678 21.327 1.00 78.69 86 PRO A N 1
ATOM 646 C CA . PRO A 1 86 ? -7.119 9.182 22.573 1.00 78.69 86 PRO A CA 1
ATOM 647 C C . PRO A 1 86 ? -7.466 10.678 22.519 1.00 78.69 86 PRO A C 1
ATOM 649 O O . PRO A 1 86 ? -8.346 11.113 23.254 1.00 78.69 86 PRO A O 1
ATOM 652 N N . LEU A 1 87 ? -6.828 11.459 21.638 1.00 82.12 87 LEU A N 1
ATOM 653 C CA . LEU A 1 87 ? -7.105 12.893 21.484 1.00 82.12 87 LEU A CA 1
ATOM 654 C C . LEU A 1 87 ? -8.349 13.197 20.640 1.00 82.12 87 LEU A C 1
ATOM 656 O O . LEU A 1 87 ? -8.886 14.298 20.729 1.00 82.12 87 LEU A O 1
ATOM 660 N N . ASP A 1 88 ? -8.799 12.251 19.813 1.00 81.81 88 ASP A N 1
ATOM 661 C CA . ASP A 1 88 ? -9.964 12.456 18.943 1.00 81.81 88 ASP A CA 1
ATOM 662 C C . ASP A 1 88 ? -11.291 12.272 19.711 1.00 81.81 88 ASP A C 1
ATOM 664 O O . ASP A 1 88 ? -12.350 12.596 19.176 1.00 81.81 88 ASP A O 1
ATOM 668 N N . GLU A 1 89 ? -11.250 11.721 20.935 1.00 81.00 89 GLU A N 1
ATOM 669 C CA . GLU A 1 89 ? -12.414 11.405 21.788 1.00 81.00 89 GLU A CA 1
ATOM 670 C C . GLU A 1 89 ? -13.522 10.593 21.075 1.00 81.00 89 GLU A C 1
ATOM 672 O O . GLU A 1 89 ? -14.701 10.641 21.435 1.00 81.00 89 GLU A O 1
ATOM 677 N N . LEU A 1 90 ? -13.161 9.818 20.047 1.00 83.88 90 LEU A N 1
ATOM 678 C CA . LEU A 1 90 ? -14.116 9.024 19.275 1.00 83.88 90 LEU A CA 1
ATOM 679 C C . LEU A 1 90 ? -14.476 7.720 19.997 1.00 83.88 90 LEU A C 1
ATOM 681 O O . LEU A 1 90 ? -13.594 7.060 20.542 1.00 83.88 90 LEU A O 1
ATOM 685 N N . PRO A 1 91 ? -15.742 7.268 19.946 1.00 85.25 91 PRO A N 1
ATOM 686 C CA . PRO A 1 91 ? -16.158 6.020 20.585 1.00 85.25 91 PRO A CA 1
ATOM 687 C C . PRO A 1 91 ? -15.782 4.763 19.778 1.00 85.25 91 PRO A C 1
ATOM 689 O O . PRO A 1 91 ? -16.221 3.666 20.118 1.00 85.25 91 PRO A O 1
ATOM 692 N N . TYR A 1 92 ? -15.023 4.914 18.691 1.00 86.06 92 TYR A N 1
ATOM 693 C CA . TYR A 1 92 ? -14.686 3.852 17.750 1.00 86.06 92 TYR A CA 1
ATOM 694 C C . TYR A 1 92 ? -13.262 4.002 17.206 1.00 86.06 92 TYR A C 1
ATOM 696 O O . TYR A 1 92 ? -12.684 5.091 17.216 1.00 86.06 92 TYR A O 1
ATOM 704 N N . HIS A 1 93 ? -12.749 2.903 16.650 1.00 87.06 93 HIS A N 1
ATOM 705 C CA . HIS A 1 93 ? -11.460 2.866 15.967 1.00 87.06 93 HIS A CA 1
ATOM 706 C C . HIS A 1 93 ? -11.626 3.331 14.519 1.00 87.06 93 HIS A C 1
ATOM 708 O O . HIS A 1 93 ? -12.540 2.887 13.819 1.00 87.06 93 HIS A O 1
ATOM 714 N N . LYS A 1 94 ? -10.721 4.188 14.048 1.00 90.12 94 LYS A N 1
ATOM 715 C CA . LYS A 1 94 ? -10.608 4.523 12.625 1.00 90.12 94 LYS A CA 1
ATOM 716 C C . LYS A 1 94 ? -9.724 3.501 11.934 1.00 90.12 94 LYS A C 1
ATOM 718 O O . LYS A 1 94 ? -8.660 3.156 12.441 1.00 90.12 94 LYS A O 1
ATOM 723 N N . LEU A 1 95 ? -10.151 3.040 10.767 1.00 92.31 95 LEU A N 1
ATOM 724 C CA . LEU A 1 95 ? -9.298 2.236 9.908 1.00 92.31 95 LEU A CA 1
ATOM 725 C C . LEU A 1 95 ? -8.380 3.164 9.105 1.00 92.31 95 LEU A C 1
ATOM 727 O O . LEU A 1 95 ? -8.858 3.971 8.306 1.00 92.31 95 LEU A O 1
ATOM 731 N N . ASN A 1 96 ? -7.077 3.008 9.309 1.00 91.81 96 ASN A N 1
ATOM 732 C CA . ASN A 1 96 ? -6.032 3.585 8.473 1.00 91.81 96 ASN A CA 1
ATOM 733 C C . ASN A 1 96 ? -5.451 2.493 7.579 1.00 91.81 96 ASN A C 1
ATOM 735 O O . ASN A 1 96 ? -5.349 1.345 8.016 1.00 91.81 96 ASN A O 1
ATOM 739 N N . TYR A 1 97 ? -5.096 2.836 6.346 1.00 93.50 97 TYR A N 1
ATOM 740 C CA . TYR A 1 97 ? -4.535 1.886 5.392 1.00 93.50 97 TYR A CA 1
ATOM 741 C C . TYR A 1 97 ? -3.734 2.577 4.293 1.00 93.50 97 TYR A C 1
ATOM 743 O O . TYR A 1 97 ? -4.015 3.714 3.908 1.00 93.50 97 TYR A O 1
ATOM 751 N N . ASP A 1 98 ? -2.771 1.846 3.746 1.00 93.75 98 ASP A N 1
ATOM 752 C CA . ASP A 1 98 ? -2.037 2.230 2.551 1.00 93.75 98 ASP A CA 1
ATOM 753 C C . ASP A 1 98 ? -1.535 1.017 1.773 1.00 93.75 98 ASP A C 1
ATOM 755 O O . ASP A 1 98 ? -1.533 -0.121 2.243 1.00 93.75 98 ASP A O 1
ATOM 759 N N . VAL A 1 99 ? -1.138 1.280 0.532 1.00 93.94 99 VAL A N 1
ATOM 760 C CA . VAL A 1 99 ? -0.454 0.315 -0.319 1.00 93.94 99 VAL A CA 1
ATOM 761 C C . VAL A 1 99 ? 0.875 0.921 -0.738 1.00 93.94 99 VAL A C 1
ATOM 763 O O . VAL A 1 99 ? 0.967 2.105 -1.079 1.00 93.94 99 VAL A O 1
ATOM 766 N N . SER A 1 100 ? 1.908 0.093 -0.739 1.00 92.75 100 SER A N 1
ATOM 767 C CA . SER A 1 100 ? 3.270 0.491 -1.033 1.00 92.75 100 SER A CA 1
ATOM 768 C C . SER A 1 100 ? 3.957 -0.522 -1.938 1.00 92.75 100 SER A C 1
ATOM 770 O O . SER A 1 100 ? 3.901 -1.731 -1.725 1.00 92.75 100 SER A O 1
ATOM 772 N N . LEU A 1 101 ? 4.637 0.003 -2.949 1.00 93.25 101 LEU A N 1
ATOM 773 C CA . LEU A 1 101 ? 5.570 -0.706 -3.815 1.00 93.25 101 LEU A CA 1
ATOM 774 C C . LEU A 1 101 ? 7.023 -0.342 -3.473 1.00 93.25 101 LEU A C 1
ATOM 776 O O . LEU A 1 101 ? 7.926 -0.613 -4.256 1.00 93.25 101 LEU A O 1
ATOM 780 N N . LEU A 1 102 ? 7.274 0.312 -2.334 1.00 91.69 102 LEU A N 1
ATOM 781 C CA . LEU A 1 102 ? 8.620 0.760 -1.961 1.00 91.69 102 LEU A CA 1
ATOM 782 C C . LEU A 1 102 ? 9.597 -0.412 -1.815 1.00 91.69 102 LEU A C 1
ATOM 784 O O . LEU A 1 102 ? 10.746 -0.286 -2.217 1.00 91.69 102 LEU A O 1
ATOM 788 N N . ASP A 1 103 ? 9.111 -1.554 -1.326 1.00 90.25 103 ASP A N 1
ATOM 789 C CA . ASP A 1 103 ? 9.901 -2.767 -1.090 1.00 90.25 103 ASP A CA 1
ATOM 790 C C . ASP A 1 103 ? 9.955 -3.697 -2.319 1.00 90.25 103 ASP A C 1
ATOM 792 O O . ASP A 1 103 ? 10.262 -4.878 -2.178 1.00 90.25 103 ASP A O 1
ATOM 796 N N . CYS A 1 104 ? 9.616 -3.217 -3.521 1.00 91.94 104 CYS A N 1
ATOM 797 C CA . CYS A 1 104 ? 9.781 -3.984 -4.756 1.00 91.94 104 CYS A CA 1
ATOM 798 C C . CYS A 1 104 ? 10.399 -3.150 -5.881 1.00 91.94 104 CYS A C 1
ATOM 800 O O . CYS A 1 104 ? 10.210 -1.944 -5.937 1.00 91.94 104 CYS A O 1
ATOM 802 N N . ALA A 1 105 ? 11.100 -3.773 -6.822 1.00 91.94 105 ALA A N 1
ATOM 803 C CA . ALA A 1 105 ? 11.733 -3.154 -7.979 1.00 91.94 105 ALA A CA 1
ATOM 804 C C . ALA A 1 105 ? 12.529 -1.882 -7.628 1.00 91.94 105 ALA A C 1
ATOM 806 O O . ALA A 1 105 ? 12.389 -0.855 -8.306 1.00 91.94 105 ALA A O 1
ATOM 807 N N . ASP A 1 106 ? 13.308 -1.936 -6.541 1.00 88.75 106 ASP A N 1
ATOM 808 C CA . ASP A 1 106 ? 14.119 -0.813 -6.066 1.00 88.75 106 ASP A CA 1
ATOM 809 C C . ASP A 1 106 ? 15.116 -0.372 -7.159 1.00 88.75 106 ASP A C 1
ATOM 811 O O . ASP A 1 106 ? 15.842 -1.206 -7.713 1.00 88.75 106 ASP A O 1
ATOM 815 N N . PRO A 1 107 ? 15.181 0.924 -7.515 1.00 87.56 107 PRO A N 1
ATOM 816 C CA . PRO A 1 107 ? 16.089 1.386 -8.558 1.00 87.56 107 PRO A CA 1
ATOM 817 C C . PRO A 1 107 ? 17.569 1.068 -8.321 1.00 87.56 107 PRO A C 1
ATOM 819 O O . PRO A 1 107 ? 18.302 0.891 -9.292 1.00 87.56 107 PRO A O 1
ATOM 822 N N . LEU A 1 108 ? 18.026 0.980 -7.071 1.00 83.44 108 LEU A N 1
ATOM 823 C CA . LEU A 1 108 ? 19.404 0.626 -6.732 1.00 83.44 108 LEU A CA 1
ATOM 824 C C . LEU A 1 108 ? 19.683 -0.855 -6.993 1.00 83.44 108 LEU A C 1
ATOM 826 O O . LEU A 1 108 ? 20.739 -1.183 -7.536 1.00 83.44 108 LEU A O 1
ATOM 830 N N . ASP A 1 109 ? 18.728 -1.733 -6.695 1.00 84.94 109 ASP A N 1
ATOM 831 C CA . ASP A 1 109 ? 18.849 -3.170 -6.973 1.00 84.94 109 ASP A CA 1
ATOM 832 C C . ASP A 1 109 ? 18.684 -3.484 -8.471 1.00 84.94 109 ASP A C 1
ATOM 834 O O . ASP A 1 109 ? 19.221 -4.470 -8.983 1.00 84.94 109 ASP A O 1
ATOM 838 N N . HIS A 1 110 ? 18.013 -2.593 -9.209 1.00 86.31 110 HIS A N 1
ATOM 839 C CA . HIS A 1 110 ? 17.705 -2.729 -10.638 1.00 86.31 110 HIS A CA 1
ATOM 840 C C . HIS A 1 110 ? 18.365 -1.649 -11.506 1.00 86.31 110 HIS A C 1
ATOM 842 O O . HIS A 1 110 ? 17.866 -1.310 -12.581 1.00 86.31 110 HIS A O 1
ATOM 848 N N . ALA A 1 111 ? 19.512 -1.118 -11.081 1.00 85.25 111 ALA A N 1
ATOM 849 C CA . ALA A 1 111 ? 20.127 0.078 -11.667 1.00 85.25 111 ALA A CA 1
ATOM 850 C C . ALA A 1 111 ? 20.315 0.035 -13.192 1.00 85.25 111 ALA A C 1
ATOM 852 O O . ALA A 1 111 ? 20.110 1.043 -13.862 1.00 85.25 111 ALA A O 1
ATOM 853 N N . LEU A 1 112 ? 20.644 -1.126 -13.772 1.00 84.12 112 LEU A N 1
ATOM 854 C CA . LEU A 1 112 ? 20.769 -1.269 -15.230 1.00 84.12 112 LEU A CA 1
ATOM 855 C C . LEU A 1 112 ? 19.441 -1.048 -15.969 1.00 84.12 112 LEU A C 1
ATOM 857 O O . LEU A 1 112 ? 19.453 -0.476 -17.057 1.00 84.12 112 LEU A O 1
ATOM 861 N N . LEU A 1 113 ? 18.319 -1.491 -15.394 1.00 86.94 113 LEU A N 1
ATOM 862 C CA . LEU A 1 113 ? 16.987 -1.301 -15.973 1.00 86.94 113 LEU A CA 1
ATOM 863 C C . LEU A 1 113 ? 16.569 0.167 -15.888 1.00 86.94 113 LEU A C 1
ATOM 865 O O . LEU A 1 113 ? 16.120 0.730 -16.878 1.00 86.94 113 LEU A O 1
ATOM 869 N N . TYR A 1 114 ? 16.825 0.805 -14.746 1.00 85.75 114 TYR A N 1
ATOM 870 C CA . TYR A 1 114 ? 16.533 2.225 -14.530 1.00 85.75 114 TYR A CA 1
ATOM 871 C C . TYR A 1 114 ? 17.577 3.181 -15.140 1.00 85.75 114 TYR A C 1
ATOM 873 O O . TYR A 1 114 ? 17.477 4.399 -14.984 1.00 85.75 114 TYR A O 1
ATOM 881 N N . GLY A 1 115 ? 18.595 2.655 -15.834 1.00 82.06 115 GLY A N 1
ATOM 882 C CA . GLY A 1 115 ? 19.651 3.455 -16.460 1.00 82.06 115 GLY A CA 1
ATOM 883 C C . GLY A 1 115 ? 20.528 4.230 -15.467 1.00 82.06 115 GLY A C 1
ATOM 884 O O . GLY A 1 115 ? 21.099 5.260 -15.827 1.00 82.06 115 GLY A O 1
ATOM 885 N N . ILE A 1 116 ? 20.633 3.760 -14.223 1.00 78.31 116 ILE A N 1
ATOM 886 C CA . ILE A 1 116 ? 21.408 4.386 -13.150 1.00 78.31 116 ILE A CA 1
ATOM 887 C C . ILE A 1 116 ? 22.866 3.915 -13.231 1.00 78.31 116 ILE A C 1
ATOM 889 O O . ILE A 1 116 ? 23.176 2.730 -13.106 1.00 78.31 116 ILE A O 1
ATOM 893 N N . GLY A 1 117 ? 23.785 4.861 -13.435 1.00 69.56 117 GLY A N 1
ATOM 894 C CA . GLY A 1 117 ? 25.225 4.617 -13.380 1.00 69.56 117 GLY A CA 1
ATOM 895 C C . GLY A 1 117 ? 25.786 4.876 -11.981 1.00 69.56 117 GLY A C 1
ATOM 896 O O . GLY A 1 117 ? 25.819 6.022 -11.542 1.00 69.56 117 GLY A O 1
ATOM 897 N N . PHE A 1 118 ? 26.305 3.841 -11.314 1.00 67.56 118 PHE A N 1
ATOM 898 C CA . PHE A 1 118 ? 26.911 3.927 -9.967 1.00 67.56 118 PHE A CA 1
ATOM 899 C C . PHE A 1 118 ? 28.214 4.748 -9.890 1.00 67.56 118 PHE A C 1
ATOM 901 O O . PHE A 1 118 ? 28.790 4.947 -8.824 1.00 67.56 118 PHE A O 1
ATOM 908 N N . ASN A 1 119 ? 28.732 5.166 -11.039 1.00 65.19 119 ASN A N 1
ATOM 909 C CA . ASN A 1 119 ? 30.051 5.756 -11.239 1.00 65.19 119 ASN A CA 1
ATOM 910 C C . ASN A 1 119 ? 29.986 7.152 -11.881 1.00 65.19 119 ASN A C 1
ATOM 912 O O . ASN A 1 119 ? 31.014 7.695 -12.283 1.00 65.19 119 ASN A O 1
ATOM 916 N N . THR A 1 120 ? 28.797 7.752 -11.951 1.00 54.34 120 THR A N 1
ATOM 917 C CA . THR A 1 120 ? 28.601 9.121 -12.438 1.00 54.34 120 THR A CA 1
ATOM 918 C C . THR A 1 120 ? 28.086 10.026 -11.324 1.00 54.34 120 THR A C 1
ATOM 920 O O . THR A 1 120 ? 27.229 9.620 -10.549 1.00 54.34 120 THR A O 1
ATOM 923 N N . GLU A 1 121 ? 28.537 11.283 -11.285 1.00 56.84 121 GLU A N 1
ATOM 924 C CA . GLU A 1 121 ? 28.018 12.346 -10.396 1.00 56.84 121 GLU A CA 1
ATOM 925 C C . GLU A 1 121 ? 26.513 12.651 -10.599 1.00 56.84 121 GLU A C 1
ATOM 927 O O . GLU A 1 121 ? 25.944 13.470 -9.886 1.00 56.84 121 GLU A O 1
ATOM 932 N N . ASN A 1 122 ? 25.853 11.965 -11.537 1.00 54.25 122 ASN A N 1
ATOM 933 C CA . ASN A 1 122 ? 24.449 12.114 -11.905 1.00 54.25 122 ASN A CA 1
ATOM 934 C C . ASN A 1 122 ? 23.618 10.909 -11.432 1.00 54.25 122 ASN A C 1
ATOM 936 O O . ASN A 1 122 ? 23.002 10.218 -12.246 1.00 54.25 122 ASN A O 1
ATOM 940 N N . HIS A 1 123 ? 23.605 10.635 -10.126 1.00 62.78 123 HIS A N 1
ATOM 941 C CA . HIS A 1 123 ? 22.623 9.705 -9.566 1.00 62.78 123 HIS A CA 1
ATOM 942 C C . HIS A 1 123 ? 21.228 10.315 -9.745 1.00 62.78 123 HIS A C 1
ATOM 944 O O . HIS A 1 123 ? 20.914 11.353 -9.163 1.00 62.78 123 HIS A O 1
ATOM 950 N N . ARG A 1 124 ? 20.405 9.702 -10.600 1.00 74.38 124 ARG A N 1
ATOM 951 C CA . ARG A 1 124 ? 19.008 10.095 -10.781 1.00 74.38 124 ARG A CA 1
ATOM 952 C C . ARG A 1 124 ? 18.202 9.568 -9.598 1.00 74.38 124 ARG A C 1
ATOM 954 O O . ARG A 1 124 ? 18.014 8.362 -9.481 1.00 74.38 124 ARG A O 1
ATOM 961 N N . GLU A 1 125 ? 17.717 10.465 -8.749 1.00 80.00 125 GLU A N 1
ATOM 962 C CA . GLU A 1 125 ? 16.736 10.129 -7.717 1.00 80.00 125 GLU A CA 1
ATOM 963 C C . GLU A 1 125 ? 15.341 10.047 -8.355 1.00 80.00 125 GLU A C 1
ATOM 965 O O . GLU A 1 125 ? 14.840 11.018 -8.934 1.00 80.00 125 GLU A O 1
ATOM 970 N N . ILE A 1 126 ? 14.740 8.859 -8.301 1.00 87.31 126 ILE A N 1
ATOM 971 C CA . ILE A 1 126 ? 13.391 8.608 -8.810 1.00 87.31 126 ILE A CA 1
ATOM 972 C C . ILE A 1 126 ? 12.434 8.730 -7.630 1.00 87.31 126 ILE A C 1
ATOM 974 O O . ILE A 1 126 ? 12.571 8.027 -6.635 1.00 87.31 126 ILE A O 1
ATOM 978 N N . THR A 1 127 ? 11.467 9.628 -7.749 1.00 86.88 127 THR A N 1
ATOM 979 C CA . THR A 1 127 ? 10.387 9.817 -6.784 1.00 86.88 127 THR A CA 1
ATOM 980 C C . THR A 1 127 ? 9.056 9.598 -7.481 1.00 86.88 127 THR A C 1
ATOM 982 O O . THR A 1 127 ? 8.987 9.603 -8.711 1.00 86.88 127 THR A O 1
ATOM 985 N N . ASP A 1 128 ? 7.969 9.489 -6.720 1.00 85.38 128 ASP A N 1
ATOM 986 C CA . ASP A 1 128 ? 6.632 9.403 -7.315 1.00 85.38 128 ASP A CA 1
ATOM 987 C C . ASP A 1 128 ? 6.351 10.614 -8.229 1.00 85.38 128 ASP A C 1
ATOM 989 O O . ASP A 1 128 ? 5.647 10.488 -9.222 1.00 85.38 128 ASP A O 1
ATOM 993 N N . GLN A 1 129 ? 6.932 11.784 -7.927 1.00 83.00 129 GLN A N 1
ATOM 994 C CA . GLN A 1 129 ? 6.778 13.013 -8.716 1.00 83.00 129 GLN A CA 1
ATOM 995 C C . GLN A 1 129 ? 7.679 13.091 -9.949 1.00 83.00 129 GLN A C 1
ATOM 997 O O . GLN A 1 129 ? 7.328 13.779 -10.908 1.00 83.00 129 GLN A O 1
ATOM 1002 N N . SER A 1 130 ? 8.839 12.432 -9.926 1.00 86.44 130 SER A N 1
ATOM 1003 C CA . SER A 1 130 ? 9.827 12.488 -11.009 1.00 86.44 130 SER A CA 1
ATOM 1004 C C . SER A 1 130 ? 9.863 11.229 -11.883 1.00 86.44 130 SER A C 1
ATOM 1006 O O . SER A 1 130 ? 10.625 11.200 -12.859 1.00 86.44 130 SER A O 1
ATOM 1008 N N . MET A 1 131 ? 9.065 10.203 -11.558 1.00 87.81 131 MET A N 1
ATOM 1009 C CA . MET A 1 131 ? 9.031 8.947 -12.307 1.00 87.81 131 MET A CA 1
ATOM 1010 C C . MET A 1 131 ? 8.587 9.167 -13.757 1.00 87.81 131 MET A C 1
ATOM 1012 O O . MET A 1 131 ? 7.594 9.842 -14.040 1.00 87.81 131 MET A O 1
ATOM 1016 N N . SER A 1 132 ? 9.333 8.584 -14.694 1.00 88.75 132 SER A N 1
ATOM 1017 C CA . SER A 1 132 ? 8.947 8.534 -16.101 1.00 88.75 132 SER A CA 1
ATOM 1018 C C . SER A 1 132 ? 7.947 7.402 -16.350 1.00 88.75 132 SER A C 1
ATOM 1020 O O . SER A 1 132 ? 7.678 6.558 -15.490 1.00 88.75 132 SER A O 1
ATOM 1022 N N . ALA A 1 133 ? 7.404 7.355 -17.568 1.00 89.19 133 ALA A N 1
ATOM 1023 C CA . ALA A 1 133 ? 6.587 6.226 -17.995 1.00 89.19 133 ALA A CA 1
ATOM 1024 C C . ALA A 1 133 ? 7.383 4.907 -17.987 1.00 89.19 133 ALA A C 1
ATOM 1026 O O . ALA A 1 133 ? 6.815 3.873 -17.639 1.00 89.19 133 ALA A O 1
ATOM 1027 N N . GLU A 1 134 ? 8.680 4.934 -18.325 1.00 90.12 134 GLU A N 1
ATOM 1028 C CA . GLU A 1 134 ? 9.547 3.754 -18.240 1.00 90.12 134 GLU A CA 1
ATOM 1029 C C . GLU A 1 134 ? 9.791 3.306 -16.795 1.00 90.12 134 GLU A C 1
ATOM 1031 O O . GLU A 1 134 ? 9.660 2.116 -16.518 1.00 90.12 134 GLU A O 1
ATOM 1036 N N . ASP A 1 135 ? 10.075 4.223 -15.862 1.00 90.75 135 ASP A N 1
ATOM 1037 C CA . ASP A 1 135 ? 10.292 3.854 -14.451 1.00 90.75 135 ASP A CA 1
ATOM 1038 C C . ASP A 1 135 ? 9.056 3.166 -13.868 1.00 90.75 135 ASP A C 1
ATOM 1040 O O . ASP A 1 135 ? 9.144 2.122 -13.219 1.00 90.75 135 ASP A O 1
ATOM 1044 N N . ARG A 1 136 ? 7.877 3.726 -14.157 1.00 89.31 136 ARG A N 1
ATOM 1045 C CA . ARG A 1 136 ? 6.602 3.127 -13.767 1.00 89.31 136 ARG A CA 1
ATOM 1046 C C . ARG A 1 136 ? 6.413 1.761 -14.409 1.00 89.31 136 ARG A C 1
ATOM 1048 O O . ARG A 1 136 ? 6.012 0.831 -13.720 1.00 89.31 136 ARG A O 1
ATOM 1055 N N . LYS A 1 137 ? 6.724 1.614 -15.699 1.00 90.12 137 LYS A N 1
ATOM 1056 C CA . LYS A 1 137 ? 6.645 0.321 -16.383 1.00 90.12 137 LYS A CA 1
ATOM 1057 C C . LYS A 1 137 ? 7.534 -0.726 -15.707 1.00 90.12 137 LYS A C 1
ATOM 1059 O O . LYS A 1 137 ? 7.073 -1.840 -15.485 1.00 90.12 137 LYS A O 1
ATOM 1064 N N . HIS A 1 138 ? 8.765 -0.372 -15.335 1.00 91.25 138 HIS A N 1
ATOM 1065 C CA . HIS A 1 138 ? 9.644 -1.269 -14.580 1.00 91.25 138 HIS A CA 1
ATOM 1066 C C . HIS A 1 138 ? 9.029 -1.669 -13.242 1.00 91.25 138 HIS A C 1
ATOM 1068 O O . HIS A 1 138 ? 9.017 -2.855 -12.919 1.00 91.25 138 HIS A O 1
ATOM 1074 N N . LYS A 1 139 ? 8.447 -0.711 -12.513 1.00 90.81 139 LYS A N 1
ATOM 1075 C CA . LYS A 1 139 ? 7.730 -0.986 -11.266 1.00 90.81 139 LYS A CA 1
ATOM 1076 C C . LYS A 1 139 ? 6.581 -1.976 -11.474 1.00 90.81 139 LYS A C 1
ATOM 1078 O O . LYS A 1 139 ? 6.524 -2.989 -10.790 1.00 90.81 139 LYS A O 1
ATOM 1083 N N . VAL A 1 140 ? 5.706 -1.721 -12.448 1.00 89.88 140 VAL A N 1
ATOM 1084 C CA . VAL A 1 140 ? 4.548 -2.572 -12.782 1.00 89.88 140 VAL A CA 1
ATOM 1085 C C . VAL A 1 140 ? 4.975 -3.989 -13.169 1.00 89.88 140 VAL A C 1
ATOM 1087 O O . VAL A 1 140 ? 4.372 -4.959 -12.714 1.00 89.88 140 VAL A O 1
ATOM 1090 N N . ASP A 1 141 ? 6.010 -4.113 -14.003 1.00 88.38 141 ASP A N 1
ATOM 1091 C CA . ASP A 1 141 ? 6.456 -5.398 -14.550 1.00 88.38 141 ASP A CA 1
ATOM 1092 C C . ASP A 1 141 ? 7.166 -6.271 -13.497 1.00 88.38 141 ASP A C 1
ATOM 1094 O O . ASP A 1 141 ? 7.134 -7.500 -13.595 1.00 88.38 141 ASP A O 1
ATOM 1098 N N . LEU A 1 142 ? 7.816 -5.654 -12.505 1.00 89.94 142 LEU A N 1
ATOM 1099 C CA . LEU A 1 142 ? 8.643 -6.348 -11.513 1.00 89.94 142 LEU A CA 1
ATOM 1100 C C . LEU A 1 142 ? 7.957 -6.517 -10.152 1.00 89.94 142 LEU A C 1
ATOM 1102 O O . LEU A 1 142 ? 8.267 -7.470 -9.435 1.00 89.94 142 LEU A O 1
ATOM 1106 N N . CYS A 1 143 ? 7.031 -5.630 -9.782 1.00 92.56 143 CYS A N 1
ATOM 1107 C CA . CYS A 1 143 ? 6.361 -5.704 -8.491 1.00 92.56 143 CYS A CA 1
ATOM 1108 C C . CYS A 1 143 ? 5.269 -6.786 -8.472 1.00 92.56 143 CYS A C 1
ATOM 1110 O O . CYS A 1 143 ? 4.356 -6.786 -9.308 1.00 92.56 143 CYS A O 1
ATOM 1112 N N . PRO A 1 144 ? 5.307 -7.704 -7.492 1.00 91.44 144 PRO A N 1
ATOM 1113 C CA . PRO A 1 144 ? 4.337 -8.784 -7.392 1.00 91.44 144 PRO A CA 1
ATOM 1114 C C . PRO A 1 144 ? 2.922 -8.242 -7.165 1.00 91.44 144 PRO A C 1
ATOM 1116 O O . PRO A 1 144 ? 2.698 -7.353 -6.351 1.00 91.44 144 PRO A O 1
ATOM 1119 N N . GLY A 1 145 ? 1.944 -8.808 -7.873 1.00 89.06 145 GLY A N 1
ATOM 1120 C CA . GLY A 1 145 ? 0.527 -8.496 -7.659 1.00 89.06 145 GLY A CA 1
ATOM 1121 C C . GLY A 1 145 ? 0.022 -7.192 -8.292 1.00 89.06 145 GLY A C 1
ATOM 1122 O O . GLY A 1 145 ? -1.184 -6.961 -8.255 1.00 89.06 145 GLY A O 1
ATOM 1123 N N . TYR A 1 146 ? 0.891 -6.370 -8.895 1.00 91.19 146 TYR A N 1
ATOM 1124 C CA . TYR A 1 146 ? 0.487 -5.097 -9.513 1.00 91.19 146 TYR A CA 1
ATOM 1125 C C . TYR A 1 146 ? 0.129 -5.207 -11.004 1.00 91.19 146 TYR A C 1
ATOM 1127 O O . TYR A 1 146 ? -0.580 -4.356 -11.533 1.00 91.19 146 TYR A O 1
ATOM 1135 N N . LYS A 1 147 ? 0.607 -6.240 -11.708 1.00 89.31 147 LYS A N 1
ATOM 1136 C CA . LYS A 1 147 ? 0.388 -6.400 -13.156 1.00 89.31 147 LYS A CA 1
ATOM 1137 C C . LYS A 1 147 ? -1.103 -6.465 -13.507 1.00 89.31 147 LYS A C 1
ATOM 1139 O O . LYS A 1 147 ? -1.807 -7.390 -13.110 1.00 89.31 147 LYS A O 1
ATOM 1144 N N . GLY A 1 148 ? -1.580 -5.525 -14.311 1.00 88.56 148 GLY A N 1
ATOM 1145 C CA . GLY A 1 148 ? -2.990 -5.319 -14.629 1.00 88.56 148 GLY A CA 1
ATOM 1146 C C . GLY A 1 148 ? -3.740 -4.461 -13.606 1.00 88.56 148 GLY A C 1
ATOM 1147 O O . GLY A 1 148 ? -4.968 -4.425 -13.639 1.00 88.56 148 GLY A O 1
ATOM 1148 N N . GLY A 1 149 ? -3.027 -3.800 -12.697 1.00 91.38 149 GLY A N 1
ATOM 1149 C CA . GLY A 1 149 ? -3.588 -2.990 -11.627 1.00 91.38 149 GLY A CA 1
ATOM 1150 C C . GLY A 1 149 ? -3.881 -3.761 -10.340 1.00 91.38 149 GLY A C 1
ATOM 1151 O O . GLY A 1 149 ? -3.819 -4.993 -10.279 1.00 91.38 149 GLY A O 1
ATOM 1152 N N . LEU A 1 150 ? -4.249 -3.005 -9.310 1.00 93.81 150 LEU A N 1
ATOM 1153 C CA . LEU A 1 150 ? -4.714 -3.508 -8.019 1.00 93.81 150 LEU A CA 1
ATOM 1154 C C . LEU A 1 150 ? -5.926 -2.716 -7.556 1.00 93.81 150 LEU A C 1
ATOM 1156 O O . LEU A 1 150 ? -6.151 -1.592 -8.009 1.00 93.81 150 LEU A O 1
ATOM 1160 N N . ARG A 1 151 ? -6.684 -3.287 -6.625 1.00 94.88 151 ARG A N 1
ATOM 1161 C CA . ARG A 1 151 ? -7.838 -2.610 -6.046 1.00 94.88 151 ARG A CA 1
ATOM 1162 C C . ARG A 1 151 ? -7.962 -2.889 -4.561 1.00 94.88 151 ARG A C 1
ATOM 1164 O O . ARG A 1 151 ? -7.907 -4.039 -4.151 1.00 94.88 151 ARG A O 1
ATOM 1171 N N . VAL A 1 152 ? -8.198 -1.846 -3.774 1.00 94.88 152 VAL A N 1
ATOM 1172 C CA . VAL A 1 152 ? -8.651 -1.951 -2.385 1.00 94.88 152 VAL A CA 1
ATOM 1173 C C . VAL A 1 152 ? -10.126 -1.579 -2.345 1.00 94.88 152 VAL A C 1
ATOM 1175 O O . VAL A 1 152 ? -10.504 -0.472 -2.729 1.00 94.88 152 VAL A O 1
ATOM 1178 N N . SER A 1 153 ? -10.962 -2.515 -1.903 1.00 94.81 153 SER A N 1
ATOM 1179 C CA . SER A 1 153 ? -12.407 -2.335 -1.779 1.00 94.81 153 SER A CA 1
ATOM 1180 C C . SER A 1 153 ? -12.906 -2.668 -0.376 1.00 94.81 153 SER A C 1
ATOM 1182 O O . SER A 1 153 ? -12.284 -3.428 0.367 1.00 94.81 153 SER A O 1
ATOM 1184 N N . PHE A 1 154 ? -14.054 -2.094 -0.024 1.00 94.56 154 PHE A N 1
ATOM 1185 C CA . PHE A 1 154 ? -14.646 -2.190 1.303 1.00 94.56 154 PHE A CA 1
ATOM 1186 C C . PHE A 1 154 ? -15.995 -2.896 1.211 1.00 94.56 154 PHE A C 1
ATOM 1188 O O . PHE A 1 154 ? -16.898 -2.467 0.495 1.00 94.56 154 PHE A O 1
ATOM 1195 N N . LYS A 1 155 ? -16.127 -4.012 1.926 1.00 92.94 155 LYS A N 1
ATOM 1196 C CA . LYS A 1 155 ? -17.371 -4.782 2.031 1.00 92.94 155 LYS A CA 1
ATOM 1197 C C . LYS A 1 155 ? -17.932 -4.600 3.431 1.00 92.94 155 LYS A C 1
ATOM 1199 O O . LYS A 1 155 ? -17.549 -5.344 4.334 1.00 92.94 155 LYS A O 1
ATOM 1204 N N . ALA A 1 156 ? -18.792 -3.601 3.601 1.00 89.69 156 ALA A N 1
ATOM 1205 C CA . ALA A 1 156 ? -19.433 -3.322 4.880 1.00 89.69 156 ALA A CA 1
ATOM 1206 C C . ALA A 1 156 ? -20.324 -4.482 5.348 1.00 89.69 156 ALA A C 1
ATOM 1208 O O . ALA A 1 156 ? -20.915 -5.201 4.538 1.00 89.69 156 ALA A O 1
ATOM 1209 N N . GLU A 1 157 ? -20.421 -4.651 6.665 1.00 89.69 157 GLU A N 1
ATOM 1210 C CA . GLU A 1 157 ? -21.429 -5.510 7.281 1.00 89.69 157 GLU A CA 1
ATOM 1211 C C . GLU A 1 157 ? -22.842 -5.000 6.967 1.00 89.69 157 GLU A C 1
ATOM 1213 O O . GLU A 1 157 ? -23.072 -3.807 6.748 1.00 89.69 157 GLU A O 1
ATOM 1218 N N . GLU A 1 158 ? -23.814 -5.914 6.970 1.00 80.12 158 GLU A N 1
ATOM 1219 C CA . GLU A 1 158 ? -25.220 -5.555 6.811 1.00 80.12 158 GLU A CA 1
ATOM 1220 C C . GLU A 1 158 ? -25.601 -4.507 7.871 1.00 80.12 158 GLU A C 1
ATOM 1222 O O . GLU A 1 158 ? -25.297 -4.684 9.049 1.00 80.12 158 GLU A O 1
ATOM 1227 N N . SER A 1 159 ? -26.254 -3.415 7.452 1.00 77.62 159 SER A N 1
ATOM 1228 C CA . SER A 1 159 ? -26.625 -2.228 8.255 1.00 77.62 159 SER A CA 1
ATOM 1229 C C . SER A 1 159 ? -25.524 -1.211 8.605 1.00 77.62 159 SER A C 1
ATOM 1231 O O . SER A 1 159 ? -25.837 -0.215 9.258 1.00 77.62 159 SER A O 1
ATOM 1233 N N . CYS A 1 160 ? -24.284 -1.388 8.135 1.00 79.25 160 CYS A N 1
ATOM 1234 C CA . CYS A 1 160 ? -23.216 -0.389 8.287 1.00 79.25 160 CYS A CA 1
ATOM 1235 C C . CYS A 1 160 ? -23.035 0.463 7.019 1.00 79.25 160 CYS A C 1
ATOM 1237 O O . CYS A 1 160 ? -23.357 0.024 5.914 1.00 79.25 160 CYS A O 1
ATOM 1239 N N . ASP A 1 161 ? -22.512 1.682 7.177 1.00 74.25 161 ASP A N 1
ATOM 1240 C CA . ASP A 1 161 ? -22.132 2.529 6.045 1.00 74.25 161 ASP A CA 1
ATOM 1241 C C . ASP A 1 161 ? -20.790 2.047 5.466 1.00 74.25 161 ASP A C 1
ATOM 1243 O O . ASP A 1 161 ? -19.789 1.962 6.179 1.00 74.25 161 ASP A O 1
ATOM 1247 N N . GLY A 1 162 ? -20.783 1.678 4.185 1.00 68.75 162 GLY A N 1
ATOM 1248 C CA . GLY A 1 162 ? -19.578 1.243 3.477 1.00 68.75 162 GLY A CA 1
ATOM 1249 C C . GLY A 1 162 ? -18.806 2.377 2.815 1.00 68.75 162 GLY A C 1
ATOM 1250 O O . GLY A 1 162 ? -17.633 2.188 2.501 1.00 68.75 162 GLY A O 1
ATOM 1251 N N . ASP A 1 163 ? -19.420 3.552 2.666 1.00 83.69 163 ASP A N 1
ATOM 1252 C CA . ASP A 1 163 ? -18.850 4.685 1.928 1.00 83.69 163 ASP A CA 1
ATOM 1253 C C . ASP A 1 163 ? -17.992 5.595 2.828 1.00 83.69 163 ASP A C 1
ATOM 1255 O O . ASP A 1 163 ? -17.601 6.699 2.446 1.00 83.69 163 ASP A O 1
ATOM 1259 N N . VAL A 1 164 ? -17.656 5.128 4.035 1.00 91.00 164 VAL A N 1
ATOM 1260 C CA . VAL A 1 164 ? -16.792 5.848 4.983 1.00 91.00 164 VAL A CA 1
ATOM 1261 C C . VAL A 1 164 ? -15.305 5.750 4.635 1.00 91.00 164 VAL A C 1
ATOM 1263 O O . VAL A 1 164 ? -14.506 6.488 5.204 1.00 91.00 164 VAL A O 1
ATOM 1266 N N . CYS A 1 165 ? -14.915 4.861 3.721 1.00 92.88 165 CYS A N 1
ATOM 1267 C CA . CYS A 1 165 ? -13.528 4.645 3.313 1.00 92.88 165 CYS A CA 1
ATOM 1268 C C . CYS A 1 165 ? -13.351 4.901 1.810 1.00 92.88 165 CYS A C 1
ATOM 1270 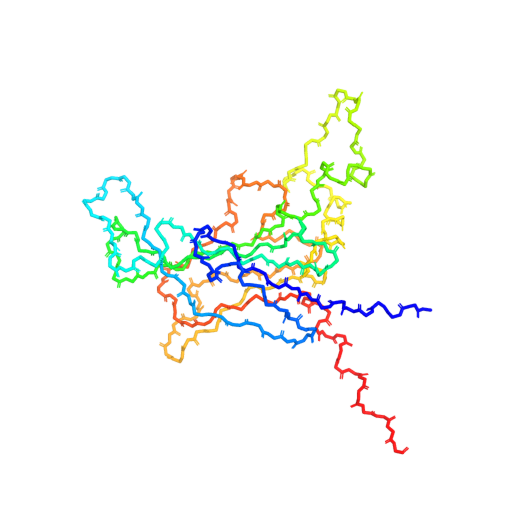O O . CYS A 1 165 ? -14.176 4.482 1.001 1.00 92.88 165 CYS A O 1
ATOM 1272 N N . GLU A 1 166 ? -12.254 5.553 1.423 1.00 93.25 166 GLU A N 1
ATOM 1273 C CA . GLU A 1 166 ? -11.926 5.791 0.015 1.00 93.25 166 GLU A CA 1
ATOM 1274 C C . GLU A 1 166 ? -11.321 4.532 -0.652 1.00 93.25 166 GLU A C 1
ATOM 1276 O O . GLU A 1 166 ? -10.257 4.070 -0.251 1.00 93.25 166 GLU A O 1
ATOM 1281 N N . PRO A 1 167 ? -11.931 3.949 -1.699 1.00 93.31 167 PRO A N 1
ATOM 1282 C CA . PRO A 1 167 ? -11.315 2.828 -2.403 1.00 93.31 167 PRO A CA 1
ATOM 1283 C C . PRO A 1 167 ? -10.040 3.257 -3.141 1.00 93.31 167 PRO A C 1
ATOM 1285 O O . PRO A 1 167 ? -9.933 4.376 -3.642 1.00 93.31 167 PRO A O 1
ATOM 1288 N N . ILE A 1 168 ? -9.101 2.322 -3.290 1.00 93.50 168 ILE A N 1
ATOM 1289 C CA . ILE A 1 168 ? -7.948 2.483 -4.184 1.00 93.50 168 ILE A CA 1
ATOM 1290 C C . ILE A 1 168 ? -8.244 1.665 -5.438 1.00 93.50 168 ILE A C 1
ATOM 1292 O O . ILE A 1 168 ? -8.443 0.460 -5.336 1.00 93.50 168 ILE A O 1
ATOM 1296 N N . ASP A 1 169 ? -8.268 2.292 -6.613 1.00 92.06 169 ASP A N 1
ATOM 1297 C CA . ASP A 1 169 ? -8.392 1.595 -7.900 1.00 92.06 169 ASP A CA 1
ATOM 1298 C C . ASP A 1 169 ? -7.226 2.017 -8.795 1.00 92.06 169 ASP A C 1
ATOM 1300 O O . ASP A 1 169 ? -7.172 3.142 -9.294 1.00 92.06 169 ASP A O 1
ATOM 1304 N N . CYS A 1 170 ? -6.241 1.134 -8.918 1.00 91.19 170 CYS A N 1
ATOM 1305 C CA . CYS A 1 170 ? -5.038 1.354 -9.705 1.00 91.19 170 CYS A CA 1
ATOM 1306 C C . CYS A 1 170 ? -5.146 0.600 -11.029 1.00 91.19 170 CYS A C 1
ATOM 1308 O O . CYS A 1 170 ? -5.462 -0.589 -11.043 1.00 91.19 170 CYS A O 1
ATOM 1310 N N . ASN A 1 171 ? -4.783 1.258 -12.125 1.00 87.38 171 ASN A N 1
ATOM 1311 C CA . ASN A 1 171 ? -4.470 0.608 -13.396 1.00 87.38 171 ASN A CA 1
ATOM 1312 C C . ASN A 1 171 ? -2.965 0.794 -13.705 1.00 87.38 171 ASN A C 1
ATOM 1314 O O . ASN A 1 171 ? -2.239 1.374 -12.902 1.00 87.38 171 ASN A O 1
ATOM 1318 N N . GLU A 1 172 ? -2.472 0.267 -14.827 1.00 84.44 172 GLU A N 1
ATOM 1319 C CA . GLU A 1 172 ? -1.043 0.370 -15.184 1.00 84.44 172 GLU A CA 1
ATOM 1320 C C . GLU A 1 172 ? -0.641 1.757 -15.731 1.00 84.44 172 GLU A C 1
ATOM 1322 O O . GLU A 1 172 ? 0.537 2.123 -15.703 1.00 84.44 172 GLU A O 1
ATOM 1327 N N . ASP A 1 173 ? -1.611 2.527 -16.228 1.00 75.56 173 ASP A N 1
ATOM 1328 C CA . ASP A 1 173 ? -1.395 3.727 -17.044 1.00 75.56 173 ASP A CA 1
ATOM 1329 C C . ASP A 1 173 ? -1.532 5.038 -16.248 1.00 75.56 173 ASP A C 1
ATOM 1331 O O . ASP A 1 173 ? -0.884 6.045 -16.567 1.00 75.56 173 ASP A O 1
ATOM 1335 N N . ASP A 1 174 ? -2.316 5.020 -15.172 1.00 71.25 174 ASP A N 1
ATOM 1336 C CA . ASP A 1 174 ? -2.654 6.169 -14.344 1.00 71.25 174 ASP A CA 1
ATOM 1337 C C . ASP A 1 174 ? -1.939 6.144 -12.997 1.00 71.25 174 ASP A C 1
ATOM 1339 O O . ASP A 1 174 ? -1.603 5.110 -12.421 1.00 71.25 174 ASP A O 1
ATOM 1343 N N . TRP A 1 175 ? -1.714 7.341 -12.469 1.00 70.50 175 TRP A N 1
ATOM 1344 C CA . TRP A 1 175 ? -1.224 7.493 -11.111 1.00 70.50 175 TRP A CA 1
ATOM 1345 C C . TRP A 1 175 ? -2.340 7.142 -10.129 1.00 70.50 175 TRP A C 1
ATOM 1347 O O . TRP A 1 175 ? -3.401 7.763 -10.146 1.00 70.50 175 TRP A O 1
ATOM 1357 N N . CYS A 1 176 ? -2.085 6.185 -9.241 1.00 81.38 176 CYS A N 1
ATOM 1358 C CA . CYS A 1 176 ? -2.981 5.876 -8.137 1.00 81.38 176 CYS A CA 1
ATOM 1359 C C . CYS A 1 176 ? -2.401 6.276 -6.772 1.00 81.38 176 CYS A C 1
ATOM 1361 O O . CYS A 1 176 ? -1.204 6.537 -6.627 1.00 81.38 176 CYS A O 1
ATOM 1363 N N . LYS A 1 177 ? -3.267 6.369 -5.759 1.00 84.62 177 LYS A N 1
ATOM 1364 C CA . LYS A 1 177 ? -2.911 6.783 -4.393 1.00 84.62 177 LYS A CA 1
ATOM 1365 C C . LYS A 1 177 ? -2.204 5.656 -3.629 1.00 84.62 177 LYS A C 1
ATOM 1367 O O . LYS A 1 177 ? -2.752 5.111 -2.683 1.00 84.62 177 LYS A O 1
ATOM 1372 N N . ILE A 1 178 ? -0.994 5.314 -4.061 1.00 90.44 178 ILE A N 1
ATOM 1373 C CA . ILE A 1 178 ? -0.094 4.354 -3.407 1.00 90.44 178 ILE A CA 1
ATOM 1374 C C . ILE A 1 178 ? 1.336 4.902 -3.437 1.00 90.44 178 ILE A C 1
ATOM 1376 O O . ILE A 1 178 ? 1.623 5.829 -4.201 1.00 90.44 178 ILE A O 1
ATOM 1380 N N . TYR A 1 179 ? 2.231 4.324 -2.642 1.00 90.38 179 TYR A N 1
ATOM 1381 C CA . TYR A 1 179 ? 3.656 4.656 -2.684 1.00 90.38 179 TYR A CA 1
ATOM 1382 C C . TYR A 1 179 ? 4.366 3.867 -3.789 1.00 90.38 179 TYR A C 1
ATOM 1384 O O . TYR A 1 179 ? 4.314 2.639 -3.781 1.00 90.38 179 TYR A O 1
ATOM 1392 N N . PHE A 1 180 ? 5.053 4.540 -4.720 1.00 90.62 180 PHE A N 1
ATOM 1393 C CA . PHE A 1 180 ? 5.836 3.860 -5.766 1.00 90.62 180 PHE A CA 1
ATOM 1394 C C . PHE A 1 180 ? 7.333 3.814 -5.435 1.00 90.62 180 PHE A C 1
ATOM 1396 O O . PHE A 1 180 ? 7.934 2.744 -5.407 1.00 90.62 180 PHE A O 1
ATOM 1403 N N . PHE A 1 181 ? 7.937 4.970 -5.184 1.00 88.44 181 PHE A N 1
ATOM 1404 C CA . PHE A 1 181 ? 9.375 5.158 -4.974 1.00 88.44 181 PHE A CA 1
ATOM 1405 C C . PHE A 1 181 ? 9.693 6.022 -3.754 1.00 88.44 181 PHE A C 1
ATOM 1407 O O . PHE A 1 181 ? 10.786 5.923 -3.205 1.00 88.44 181 PHE A O 1
ATOM 1414 N N . GLN A 1 182 ? 8.763 6.873 -3.313 1.00 84.94 182 GLN A N 1
ATOM 1415 C CA . GLN A 1 182 ? 9.022 7.832 -2.242 1.00 84.94 182 GLN A CA 1
ATOM 1416 C C . GLN A 1 182 ? 8.127 7.592 -1.027 1.00 84.94 182 GLN A C 1
ATOM 1418 O O . GLN A 1 182 ? 6.910 7.599 -1.150 1.00 84.94 182 GLN A O 1
ATOM 1423 N N . ARG A 1 183 ? 8.726 7.447 0.164 1.00 76.12 183 ARG A N 1
ATOM 1424 C CA . ARG A 1 183 ? 7.993 7.195 1.420 1.00 76.12 183 ARG A CA 1
ATOM 1425 C C . ARG A 1 183 ? 7.209 8.398 1.944 1.00 76.12 183 ARG A C 1
ATOM 1427 O O . ARG A 1 183 ? 6.187 8.214 2.585 1.00 76.12 183 ARG A O 1
ATOM 1434 N N . THR A 1 184 ? 7.694 9.612 1.714 1.00 71.06 184 THR A N 1
ATOM 1435 C CA . THR A 1 184 ? 7.090 10.840 2.245 1.00 71.06 184 THR A CA 1
ATOM 1436 C C . THR A 1 184 ? 6.931 11.866 1.134 1.00 71.06 184 THR A C 1
ATOM 1438 O O . THR A 1 184 ? 7.881 12.165 0.410 1.00 71.06 184 THR A O 1
ATOM 1441 N N . ARG A 1 185 ? 5.723 12.411 0.981 1.00 65.12 185 ARG A N 1
ATOM 1442 C CA . ARG A 1 185 ? 5.420 13.486 0.025 1.00 65.12 185 ARG A CA 1
ATOM 1443 C C . ARG A 1 185 ? 4.234 14.315 0.507 1.00 65.12 185 ARG A C 1
ATOM 1445 O O . ARG A 1 185 ? 3.407 13.819 1.265 1.00 65.12 185 ARG A O 1
ATOM 1452 N N . ASP A 1 186 ? 4.103 15.537 -0.004 1.00 54.88 186 ASP A N 1
ATOM 1453 C CA . ASP A 1 186 ? 2.859 16.296 0.136 1.00 54.88 186 ASP A CA 1
ATOM 1454 C C . ASP A 1 186 ? 1.707 15.506 -0.512 1.00 54.88 186 ASP A C 1
ATOM 1456 O O . ASP A 1 186 ? 1.783 15.131 -1.685 1.00 54.88 186 ASP A O 1
ATOM 1460 N N . GLY A 1 187 ? 0.656 15.227 0.267 1.00 60.22 187 GLY A N 1
ATOM 1461 C CA . GLY A 1 187 ? -0.425 14.319 -0.132 1.00 60.22 187 GLY A CA 1
ATOM 1462 C C . GLY A 1 187 ? -0.069 12.841 0.053 1.00 60.22 187 GLY A C 1
ATOM 1463 O O . GLY A 1 187 ? -0.245 12.055 -0.881 1.00 60.22 187 GLY A O 1
ATOM 1464 N N . GLU A 1 188 ? 0.465 12.480 1.228 1.00 71.00 188 GLU A N 1
ATOM 1465 C CA . GLU A 1 188 ? 0.758 11.092 1.605 1.00 71.00 188 GLU A CA 1
ATOM 1466 C C . GLU A 1 188 ? -0.414 10.165 1.227 1.00 71.00 188 GLU A C 1
ATOM 1468 O O . GLU A 1 188 ? -1.549 10.423 1.627 1.00 71.00 188 GLU A O 1
ATOM 1473 N N . PRO A 1 189 ? -0.178 9.097 0.444 1.00 79.31 189 PRO A N 1
ATOM 1474 C CA . PRO A 1 189 ? -1.207 8.139 0.052 1.00 79.31 189 PRO A CA 1
ATOM 1475 C C . PRO A 1 189 ? -1.668 7.226 1.201 1.00 79.31 189 PRO A C 1
ATOM 1477 O O . PRO A 1 189 ? -2.370 6.253 0.939 1.00 79.31 189 PRO A O 1
ATOM 1480 N N . SER A 1 190 ? -1.307 7.531 2.454 1.00 87.19 190 SER A N 1
ATOM 1481 C CA . SER A 1 190 ? -1.933 6.908 3.618 1.00 87.19 190 SER A CA 1
ATOM 1482 C C . SER A 1 190 ? -3.323 7.484 3.841 1.00 87.19 190 SER A C 1
ATOM 1484 O O . SER A 1 190 ? -3.512 8.696 3.955 1.00 87.19 190 SER A O 1
ATOM 1486 N N . LEU A 1 191 ? -4.313 6.597 3.847 1.00 91.38 191 LEU A N 1
ATOM 1487 C CA . LEU A 1 191 ? -5.724 6.937 3.905 1.00 91.38 191 LEU A CA 1
ATOM 1488 C C . LEU A 1 191 ? -6.293 6.570 5.274 1.00 91.38 191 LEU A C 1
ATOM 1490 O O . LEU A 1 191 ? -5.857 5.629 5.934 1.00 91.38 191 LEU A O 1
ATOM 1494 N N . SER A 1 192 ? -7.310 7.319 5.687 1.00 91.38 192 SER A N 1
ATOM 1495 C CA . SER A 1 192 ? -8.081 7.057 6.899 1.00 91.38 192 SER A CA 1
ATOM 1496 C C . SER A 1 192 ? -9.560 7.127 6.560 1.00 91.38 192 SER A C 1
ATOM 1498 O O . SER A 1 192 ? -9.992 8.034 5.844 1.00 91.38 192 SER A O 1
ATOM 1500 N N . CYS A 1 193 ? -10.344 6.170 7.050 1.00 93.00 193 CYS A N 1
ATOM 1501 C CA . CYS A 1 193 ? -11.791 6.230 6.897 1.00 93.00 193 CYS A CA 1
ATOM 1502 C C . CYS A 1 193 ? -12.363 7.423 7.681 1.00 93.00 193 CYS A C 1
ATOM 1504 O O . CYS A 1 193 ? -11.955 7.714 8.807 1.00 93.00 193 CYS A O 1
ATOM 1506 N N . GLY A 1 194 ? -13.350 8.105 7.099 1.00 91.62 194 GLY A N 1
ATOM 1507 C CA . GLY A 1 194 ? -14.032 9.250 7.703 1.00 91.62 194 GLY A CA 1
ATOM 1508 C C . GLY A 1 194 ? -14.929 8.899 8.898 1.00 91.62 194 GLY A C 1
ATOM 1509 O O . GLY A 1 194 ? -15.419 9.806 9.568 1.00 91.62 194 GLY A O 1
ATOM 1510 N N . GLY A 1 195 ? -15.137 7.609 9.179 1.00 90.06 195 GLY A N 1
ATOM 1511 C CA . GLY A 1 195 ? -15.961 7.099 10.277 1.00 90.06 195 GLY A CA 1
ATOM 1512 C C . GLY A 1 195 ? -15.605 5.661 10.674 1.00 90.06 195 GLY A C 1
ATOM 1513 O O . GLY A 1 195 ? -14.606 5.110 10.208 1.00 90.06 195 GLY A O 1
ATOM 1514 N N . GLU A 1 196 ? -16.424 5.057 11.543 1.00 90.75 196 GLU A N 1
ATOM 1515 C CA . GLU A 1 196 ? -16.273 3.651 11.945 1.00 90.75 196 GLU A CA 1
ATOM 1516 C C . GLU A 1 196 ? -16.535 2.737 10.745 1.00 90.75 196 GLU A C 1
ATOM 1518 O O . GLU A 1 196 ? -17.655 2.676 10.236 1.00 90.75 196 GLU A O 1
ATOM 1523 N N . PHE A 1 197 ? -15.515 1.995 10.316 1.00 91.56 197 PHE A N 1
ATOM 1524 C CA . PHE A 1 197 ? -15.686 0.948 9.319 1.00 91.56 197 PHE A CA 1
ATOM 1525 C C . PHE A 1 197 ? -15.881 -0.410 9.994 1.00 91.56 197 PHE A C 1
ATOM 1527 O O . PHE A 1 197 ? -15.057 -0.846 10.800 1.00 91.56 197 PHE A O 1
ATOM 1534 N N . ARG A 1 198 ? -16.957 -1.103 9.615 1.00 90.81 198 ARG A N 1
ATOM 1535 C CA . ARG A 1 198 ? -17.271 -2.471 10.037 1.00 90.81 198 ARG A CA 1
ATOM 1536 C C . ARG A 1 198 ? -17.505 -3.324 8.809 1.00 90.81 198 ARG A C 1
ATOM 1538 O O . ARG A 1 198 ? -18.475 -3.112 8.084 1.00 90.81 198 ARG A O 1
ATOM 1545 N N . GLY A 1 199 ? -16.615 -4.271 8.555 1.00 92.12 199 GLY A N 1
ATOM 1546 C CA . GLY A 1 199 ? -16.665 -5.071 7.342 1.00 92.12 199 GLY A CA 1
ATOM 1547 C C . GLY A 1 199 ? -15.328 -5.699 7.011 1.00 92.12 199 GLY A C 1
ATOM 1548 O O . GLY A 1 199 ? -14.465 -5.832 7.870 1.00 92.12 199 GLY A O 1
ATOM 1549 N N . ASN A 1 200 ? -15.156 -6.064 5.746 1.00 93.12 200 ASN A N 1
ATOM 1550 C CA . ASN A 1 200 ? -13.902 -6.593 5.227 1.00 93.12 200 ASN A CA 1
ATOM 1551 C C . ASN A 1 200 ? -13.244 -5.576 4.299 1.00 93.12 200 ASN A C 1
ATOM 1553 O O . ASN A 1 200 ? -13.912 -4.997 3.438 1.00 93.12 200 ASN A O 1
ATOM 1557 N N . VAL A 1 201 ? -11.931 -5.427 4.436 1.00 94.44 201 VAL A N 1
ATOM 1558 C CA . VAL A 1 201 ? -11.092 -4.792 3.419 1.00 94.44 201 VAL A CA 1
ATOM 1559 C C . VAL A 1 201 ? -10.603 -5.885 2.484 1.00 94.44 201 VAL A C 1
ATOM 1561 O O . VAL A 1 201 ? -10.164 -6.941 2.936 1.00 94.44 201 VAL A O 1
ATOM 1564 N N . VAL A 1 202 ? -10.711 -5.651 1.183 1.00 94.81 202 VAL A N 1
ATOM 1565 C CA . VAL A 1 202 ? -10.315 -6.613 0.155 1.00 94.81 202 VAL A CA 1
ATOM 1566 C C . VAL A 1 202 ? -9.290 -5.960 -0.753 1.00 94.81 202 VAL A C 1
ATOM 1568 O O . VAL A 1 202 ? -9.615 -4.995 -1.441 1.00 94.81 202 VAL A O 1
ATOM 1571 N N . LEU A 1 203 ? -8.074 -6.505 -0.753 1.00 94.94 203 LEU A N 1
ATOM 1572 C CA . LEU A 1 203 ? -7.034 -6.186 -1.722 1.00 94.94 203 LEU A CA 1
ATOM 1573 C C . LEU A 1 203 ? -7.079 -7.211 -2.861 1.00 94.94 203 LEU A C 1
ATOM 1575 O O . LEU A 1 203 ? -6.652 -8.355 -2.698 1.00 94.94 203 LEU A O 1
ATOM 1579 N N . ASP A 1 204 ? -7.587 -6.791 -4.013 1.00 94.56 204 ASP A N 1
ATOM 1580 C CA . ASP A 1 204 ? -7.542 -7.557 -5.251 1.00 94.56 204 ASP A CA 1
ATOM 1581 C C . ASP A 1 204 ? -6.230 -7.264 -5.988 1.00 94.56 204 ASP A C 1
ATOM 1583 O O . ASP A 1 204 ? -5.898 -6.113 -6.289 1.00 94.56 204 ASP A O 1
ATOM 1587 N N . LEU A 1 205 ? -5.489 -8.327 -6.292 1.00 93.06 205 LEU A N 1
ATOM 1588 C CA . LEU A 1 205 ? -4.223 -8.275 -7.019 1.00 93.06 205 LEU A CA 1
ATOM 1589 C C . LEU A 1 205 ? -4.438 -8.644 -8.485 1.00 93.06 205 LEU A C 1
ATOM 1591 O O . LEU A 1 205 ? -5.281 -9.482 -8.813 1.00 93.06 205 LEU A O 1
ATOM 1595 N N . CYS A 1 206 ? -3.627 -8.065 -9.363 1.00 91.38 206 CYS A N 1
ATOM 1596 C CA . CYS A 1 206 ? -3.656 -8.306 -10.801 1.00 91.38 206 CYS A CA 1
ATOM 1597 C C . CYS A 1 206 ? -5.054 -8.147 -11.439 1.00 91.38 206 CYS A C 1
ATOM 1599 O O . CYS A 1 206 ? -5.509 -9.019 -12.188 1.00 91.38 206 CYS A O 1
ATOM 1601 N N . VAL A 1 207 ? -5.755 -7.047 -11.147 1.00 87.69 207 VAL A N 1
ATOM 1602 C CA . VAL A 1 207 ? -7.203 -6.874 -11.397 1.00 87.69 207 VAL A CA 1
ATOM 1603 C C . VAL A 1 207 ? -7.607 -7.101 -12.860 1.00 87.69 207 VAL A C 1
ATOM 1605 O O . VAL A 1 207 ? -8.561 -7.835 -13.123 1.00 87.69 207 VAL A O 1
ATOM 1608 N N . ALA A 1 208 ? -6.873 -6.564 -13.841 1.00 76.56 208 ALA A N 1
ATOM 1609 C CA . ALA A 1 208 ? -7.180 -6.791 -15.259 1.00 76.56 208 ALA A CA 1
ATOM 1610 C C . ALA A 1 208 ? -6.955 -8.251 -15.707 1.00 76.56 208 ALA A C 1
ATOM 1612 O O . ALA A 1 208 ? -7.571 -8.710 -16.671 1.00 76.56 208 ALA A O 1
ATOM 1613 N N . SER A 1 209 ? -6.129 -9.016 -14.986 1.00 55.94 209 SER A N 1
ATOM 1614 C CA . SER A 1 209 ? -5.887 -10.438 -15.266 1.00 55.94 209 SER A CA 1
ATOM 1615 C C . SER A 1 209 ? -7.039 -11.336 -14.791 1.00 55.94 209 SER A C 1
ATOM 1617 O O . SER A 1 209 ? -7.217 -12.434 -15.323 1.00 55.94 209 SER A O 1
ATOM 1619 N N . ALA A 1 210 ? -7.875 -10.874 -13.850 1.00 47.25 210 ALA A N 1
ATOM 1620 C CA . ALA A 1 210 ? -9.033 -11.626 -13.357 1.00 47.25 210 ALA A CA 1
ATOM 1621 C C . ALA A 1 210 ? -10.127 -11.822 -14.430 1.00 47.25 210 ALA A C 1
ATOM 1623 O O . ALA A 1 210 ? -10.891 -12.786 -14.374 1.00 47.25 210 ALA A O 1
ATOM 1624 N N . GLY A 1 211 ? -10.170 -10.959 -15.453 1.00 36.78 211 GLY A N 1
ATOM 1625 C CA . GLY A 1 211 ? -11.102 -11.069 -16.582 1.00 36.78 211 GLY A CA 1
ATOM 1626 C C . GLY A 1 211 ? -10.681 -12.052 -17.682 1.00 36.78 211 GLY A C 1
ATOM 1627 O O . GLY A 1 211 ? -11.508 -12.420 -18.516 1.00 36.78 211 GLY A O 1
ATOM 1628 N N . ALA A 1 212 ? -9.422 -12.504 -17.702 1.00 38.03 212 ALA A N 1
ATOM 1629 C CA . ALA A 1 212 ? -8.890 -13.336 -18.787 1.00 38.03 212 ALA A CA 1
ATOM 1630 C C . ALA A 1 212 ? -9.079 -14.853 -18.570 1.00 38.03 212 ALA A C 1
ATOM 1632 O O . ALA A 1 212 ? -8.971 -15.619 -19.525 1.00 38.03 212 ALA A O 1
ATOM 1633 N N . ASN A 1 213 ? -9.414 -15.297 -17.352 1.00 37.66 213 ASN A N 1
ATOM 1634 C CA . ASN A 1 213 ? -9.473 -16.722 -16.987 1.00 37.66 213 ASN A CA 1
ATOM 1635 C C . ASN A 1 213 ? -10.890 -17.328 -16.915 1.00 37.66 213 ASN A C 1
ATOM 1637 O O . ASN A 1 213 ? -11.047 -18.443 -16.428 1.00 37.66 213 ASN A O 1
ATOM 1641 N N . ILE A 1 214 ? -11.930 -16.653 -17.424 1.00 38.31 214 ILE A N 1
ATOM 1642 C CA . ILE A 1 214 ? -13.314 -17.182 -17.391 1.00 38.31 214 ILE A CA 1
ATOM 1643 C C . ILE A 1 214 ? -13.675 -18.009 -18.652 1.00 38.31 214 ILE A C 1
ATOM 1645 O O . ILE A 1 214 ? -14.745 -18.601 -18.718 1.00 38.31 214 ILE A O 1
ATOM 1649 N N . ASN A 1 215 ? -12.782 -18.155 -19.642 1.00 34.56 215 ASN A N 1
ATOM 1650 C CA . ASN A 1 215 ? -13.105 -18.822 -20.919 1.00 34.56 215 ASN A CA 1
ATOM 1651 C C . ASN A 1 215 ? -12.196 -20.008 -21.299 1.00 34.56 215 ASN A C 1
ATOM 1653 O O . ASN A 1 215 ? -11.782 -20.112 -22.454 1.00 34.56 215 ASN A O 1
ATOM 1657 N N . THR A 1 216 ? -11.921 -20.943 -20.384 1.00 36.50 216 THR A N 1
ATOM 1658 C CA . THR A 1 216 ? -11.230 -22.203 -20.754 1.00 36.50 216 THR A CA 1
ATOM 1659 C C . THR A 1 216 ? -11.858 -23.503 -20.256 1.00 36.50 216 THR A C 1
ATOM 1661 O O . THR A 1 216 ? -11.261 -24.555 -20.447 1.00 36.50 216 THR A O 1
ATOM 1664 N N . GLU A 1 217 ? -13.103 -23.494 -19.769 1.00 42.94 217 GLU A N 1
ATOM 1665 C CA . GLU A 1 217 ? -13.879 -24.734 -19.596 1.00 42.94 217 GLU A CA 1
ATOM 1666 C C . GLU A 1 217 ? -15.336 -24.584 -20.057 1.00 42.94 217 GLU A C 1
ATOM 1668 O O . GLU A 1 217 ? -16.255 -24.434 -19.261 1.00 42.94 217 GLU A O 1
ATOM 1673 N N . ALA A 1 218 ? -15.559 -24.661 -21.371 1.00 39.41 218 ALA A N 1
ATOM 1674 C CA . ALA A 1 218 ? -16.826 -25.124 -21.948 1.00 39.41 218 ALA A CA 1
ATOM 1675 C C . ALA A 1 218 ? -16.622 -25.469 -23.431 1.00 39.41 218 ALA A C 1
ATOM 1677 O O . ALA A 1 218 ? -16.917 -24.672 -24.319 1.00 39.41 218 ALA A O 1
ATOM 1678 N N . GLY A 1 219 ? -16.084 -26.657 -23.722 1.00 33.59 219 GLY A N 1
ATOM 1679 C CA . GLY A 1 219 ? -15.835 -27.034 -25.113 1.00 33.59 219 GLY A CA 1
ATOM 1680 C C . GLY A 1 219 ? -15.259 -28.424 -25.352 1.00 33.59 219 GLY A C 1
ATOM 1681 O O . GLY A 1 219 ? -14.253 -28.552 -26.039 1.00 33.59 219 GLY A O 1
ATOM 1682 N N . SER A 1 220 ? -15.899 -29.477 -24.850 1.00 33.44 220 SER A N 1
ATOM 1683 C CA . SER A 1 220 ? -15.859 -30.775 -25.537 1.00 33.44 220 SER A CA 1
ATOM 1684 C C . SER A 1 220 ? -17.167 -31.519 -25.314 1.00 33.44 220 SER A C 1
ATOM 1686 O O . SER A 1 220 ? -17.484 -31.936 -24.203 1.00 33.44 220 SER A O 1
ATOM 1688 N N . LYS A 1 221 ? -17.939 -31.608 -26.397 1.00 35.47 221 LYS A N 1
ATOM 1689 C CA . LYS A 1 221 ? -18.841 -32.727 -26.653 1.00 35.47 221 LYS A CA 1
ATOM 1690 C C . LYS A 1 221 ? -18.042 -33.826 -27.335 1.00 35.47 221 LYS A C 1
ATOM 1692 O O . LYS A 1 221 ? -17.161 -33.454 -28.142 1.00 35.47 221 LYS A O 1
#